Protein 4AFI (pdb70)

Radius of gyration: 24.13 Å; Cα contacts (8 Å, |Δi|>4): 554; chains: 2; bounding box: 68×50×50 Å

GO terms:
  GO:0043005 neuron projection (C, IDA)
  GO:0030133 transport vesicle (C, IDA)
  GO:0050775 positive regulation of dendrite morphogenesis (P, IMP)
  GO:0005515 protein binding (F, IPI)
  GO:0045177 apical part of cell (C, IDA)
  GO:0048471 perinuclear region of cytoplasm (C, IDA)
  GO:0005794 Golgi apparatus (C, IDA)
  GO:0043001 Golgi to plasma membrane protein transport (P, IMP)
  GO:1900483 regulation of protein targeting to vacuolar membrane (P, IMP)
  GO:0035493 SNARE complex assembly (P, IDA)
  GO:0009986 cell surface (C, IDA)
  GO:0045335 phagocytic vesicle (C, IDA)
  GO:0030027 lamellipodium (C, IDA)
  GO:0031143 pseudopodium (C, IDA)

Organism: Mus musculus (NCBI:txid10090)

Structure (mmCIF, N/CA/C/O backbone):
data_4AFI
#
_entry.id   4AFI
#
_cell.length_a   63.555
_cell.length_b   63.555
_cell.length_c   217.915
_cell.angle_alpha   90.00
_cell.angle_beta   90.00
_cell.angle_gamma   90.00
#
_symmetry.space_group_name_H-M   'P 43 21 2'
#
loop_
_entity.id
_entity.type
_entity.pdbx_description
1 polymer 'AP-3 COMPLEX SUBUNIT DELTA-1, VESICLE-ASSOCIATED MEMBRANE PROTEIN 7'
2 non-polymer 'PRASEODYMIUM ION'
3 water water
#
loop_
_atom_site.group_PDB
_atom_site.id
_atom_site.type_symbol
_atom_site.label_atom_id
_atom_site.label_alt_id
_atom_site.label_comp_id
_atom_site.label_asym_id
_atom_site.label_entity_id
_atom_site.label_seq_id
_atom_site.pdbx_PDB_ins_code
_atom_site.Cartn_x
_atom_site.Cartn_y
_atom_site.Cartn_z
_atom_site.occupancy
_atom_site.B_iso_or_equiv
_atom_site.auth_seq_id
_atom_site.auth_comp_id
_atom_site.auth_asym_id
_atom_site.auth_atom_id
_atom_site.pdbx_PDB_model_num
ATOM 1 N N . THR A 1 19 ? -4.451 -35.370 -36.725 1.00 108.53 19 THR A N 1
ATOM 2 C CA . THR A 1 19 ? -3.902 -34.320 -35.784 1.00 115.72 19 THR A CA 1
ATOM 3 C C . THR A 1 19 ? -3.492 -32.997 -36.532 1.00 113.23 19 THR A C 1
ATOM 4 O O . THR A 1 19 ? -2.913 -33.054 -37.622 1.00 110.94 19 THR A O 1
ATOM 8 N N . PRO A 1 20 ? -3.827 -31.804 -35.966 1.00 111.44 20 PRO A N 1
ATOM 9 C CA . PRO A 1 20 ? -3.688 -30.534 -36.718 1.00 103.76 20 PRO A CA 1
ATOM 10 C C . PRO A 1 20 ? -2.279 -30.001 -36.982 1.00 96.21 20 PRO A C 1
ATOM 11 O O . PRO A 1 20 ? -1.289 -30.688 -36.750 1.00 93.92 20 PRO A O 1
ATOM 15 N N . GLY A 1 21 ? -2.232 -28.755 -37.462 1.00 94.59 21 GLY A N 1
ATOM 16 C CA . GLY A 1 21 ? -1.018 -28.122 -37.996 1.00 92.70 21 GLY A CA 1
ATOM 17 C C . GLY A 1 21 ? -0.458 -27.021 -37.119 1.00 85.64 21 GLY A C 1
ATOM 18 O O . GLY A 1 21 ? -1.209 -26.332 -36.410 1.00 73.46 21 GLY A O 1
ATOM 19 N N . VAL A 1 22 ? 0.859 -26.835 -37.189 1.00 82.81 22 VAL A N 1
ATOM 20 C CA . VAL A 1 22 ? 1.549 -26.139 -36.127 1.00 82.75 22 VAL A CA 1
ATOM 21 C C . VAL A 1 22 ? 2.685 -25.205 -36.549 1.00 87.55 22 VAL A C 1
ATOM 22 O O . VAL A 1 22 ? 3.317 -24.625 -35.656 1.00 93.90 22 VAL A O 1
ATOM 26 N N . GLU A 1 23 ? 2.990 -24.998 -37.838 1.00 85.64 23 GLU A N 1
ATOM 27 C CA . GLU A 1 23 ? 4.163 -24.140 -38.071 1.00 84.09 23 GLU A CA 1
ATOM 28 C C . GLU A 1 23 ? 3.862 -22.651 -37.864 1.00 77.25 23 GLU A C 1
ATOM 29 O O . GLU A 1 23 ? 4.794 -21.858 -37.906 1.00 74.73 23 GLU A O 1
ATOM 35 N N . HIS A 1 24 ? 2.606 -22.265 -37.604 1.00 76.44 24 HIS A N 1
ATOM 36 C CA . HIS A 1 24 ? 2.330 -20.888 -37.105 1.00 76.18 24 HIS A CA 1
ATOM 37 C C . HIS A 1 24 ? 2.881 -20.607 -35.710 1.00 74.55 24 HIS A C 1
ATOM 38 O O . HIS A 1 24 ? 3.181 -19.455 -35.390 1.00 70.93 24 HIS A O 1
ATOM 45 N N . ILE A 1 25 ? 2.988 -21.679 -34.913 1.00 73.23 25 ILE A N 1
ATOM 46 C CA . ILE A 1 25 ? 3.687 -21.703 -33.627 1.00 68.76 25 ILE A CA 1
ATOM 47 C C . ILE A 1 25 ? 5.212 -21.723 -33.807 1.00 67.92 25 ILE A C 1
ATOM 48 O O . ILE A 1 25 ? 5.774 -22.715 -34.285 1.00 62.31 25 ILE A O 1
ATOM 53 N N . PRO A 1 26 ? 5.894 -20.650 -33.386 1.00 63.10 26 PRO A N 1
ATOM 54 C CA . PRO A 1 26 ? 7.348 -20.625 -33.555 1.00 63.36 26 PRO A CA 1
ATOM 55 C C . PRO A 1 26 ? 8.135 -21.596 -32.648 1.00 64.24 26 PRO A C 1
ATOM 56 O O . PRO A 1 26 ? 7.568 -22.218 -31.754 1.00 68.34 26 PRO A O 1
ATOM 60 N N . VAL A 1 27 ? 9.431 -21.720 -32.917 1.00 57.44 27 VAL A N 1
ATOM 61 C CA . VAL A 1 27 ? 10.357 -22.367 -32.022 1.00 53.75 27 VAL A CA 1
ATOM 62 C C . VAL A 1 27 ? 11.334 -21.307 -31.598 1.00 54.18 27 VAL A C 1
ATOM 63 O O . VAL A 1 27 ? 11.993 -20.706 -32.447 1.00 50.28 27 VAL A O 1
ATOM 67 N N . VAL A 1 28 ? 11.438 -21.090 -30.290 1.00 56.12 28 VAL A N 1
ATOM 68 C CA . VAL A 1 28 ? 12.308 -20.061 -29.734 1.00 55.33 28 VAL A CA 1
ATOM 69 C C . VAL A 1 28 ? 13.521 -20.673 -29.045 1.00 57.72 28 VAL A C 1
ATOM 70 O O . VAL A 1 28 ? 13.380 -21.592 -28.271 1.00 61.84 28 VAL A O 1
ATOM 74 N N . GLN A 1 29 ? 14.714 -20.150 -29.306 1.00 62.28 29 GLN A N 1
ATOM 75 C CA . GLN A 1 29 ? 15.903 -20.605 -28.590 1.00 65.06 29 GLN A CA 1
ATOM 76 C C . GLN A 1 29 ? 15.965 -19.909 -27.239 1.00 62.70 29 GLN A C 1
ATOM 77 O O . GLN A 1 29 ? 15.739 -18.722 -27.152 1.00 63.43 29 GLN A O 1
ATOM 83 N N . ILE A 1 30 ? 16.247 -20.648 -26.181 1.00 65.26 30 ILE A N 1
ATOM 84 C CA . ILE A 1 30 ? 16.344 -20.063 -24.835 1.00 65.10 30 ILE A CA 1
ATOM 85 C C . ILE A 1 30 ? 17.656 -20.478 -24.195 1.00 69.08 30 ILE A C 1
ATOM 86 O O . ILE A 1 30 ? 18.327 -21.386 -24.696 1.00 61.51 30 ILE A O 1
ATOM 91 N N . ASP A 1 31 ? 18.012 -19.808 -23.094 1.00 73.63 31 ASP A N 1
ATOM 92 C CA . ASP A 1 31 ? 19.151 -20.221 -22.295 1.00 72.02 31 ASP A CA 1
ATOM 93 C C . ASP A 1 31 ? 18.661 -20.816 -20.985 1.00 68.83 31 ASP A C 1
ATOM 94 O O . ASP A 1 31 ? 17.566 -20.473 -20.528 1.00 63.55 31 ASP A O 1
ATOM 99 N N . LEU A 1 32 ? 19.462 -21.723 -20.406 1.00 66.31 32 LEU A N 1
ATOM 100 C CA . LEU A 1 32 ? 19.184 -22.327 -19.079 1.00 61.67 32 LEU A CA 1
ATOM 101 C C . LEU A 1 32 ? 20.439 -22.310 -18.176 1.00 60.52 32 LEU A C 1
ATOM 102 O O . LEU A 1 32 ? 21.549 -22.546 -18.647 1.00 67.44 32 LEU A O 1
ATOM 107 N N . SER A 1 33 ? 20.265 -22.054 -16.883 1.00 57.77 33 SER A N 1
ATOM 108 C CA . SER A 1 33 ? 21.374 -22.136 -15.930 1.00 51.89 33 SER A CA 1
ATOM 109 C C . SER A 1 33 ? 21.720 -23.598 -15.742 1.00 52.17 33 SER A C 1
ATOM 110 O O . SER A 1 33 ? 22.879 -23.949 -15.738 1.00 51.50 33 SER A O 1
ATOM 113 N N . VAL A 1 34 ? 20.706 -24.439 -15.561 1.00 50.56 34 VAL A N 1
ATOM 114 C CA . VAL A 1 34 ? 20.918 -25.861 -15.372 1.00 50.54 34 VAL A CA 1
ATOM 115 C C . VAL A 1 34 ? 20.171 -26.528 -16.494 1.00 51.84 34 VAL A C 1
ATOM 116 O O . VAL A 1 34 ? 18.962 -26.646 -16.444 1.00 60.34 34 VAL A O 1
ATOM 120 N N . PRO A 1 35 ? 20.888 -26.971 -17.517 1.00 55.33 35 PRO A N 1
ATOM 121 C CA . PRO A 1 35 ? 20.256 -27.580 -18.667 1.00 54.36 35 PRO A CA 1
ATOM 122 C C . PRO A 1 35 ? 19.805 -29.019 -18.403 1.00 50.78 35 PRO A C 1
ATOM 123 O O . PRO A 1 35 ? 20.152 -29.594 -17.392 1.00 53.11 35 PRO A O 1
ATOM 127 N N . LEU A 1 36 ? 19.051 -29.597 -19.330 1.00 56.56 36 LEU A N 1
ATOM 128 C CA . LEU A 1 36 ? 18.406 -30.918 -19.120 1.00 57.73 36 LEU A CA 1
ATOM 129 C C . LEU A 1 36 ? 19.374 -32.031 -19.337 1.00 55.53 36 LEU A C 1
ATOM 130 O O . LEU A 1 36 ? 20.006 -32.080 -20.387 1.00 64.27 36 LEU A O 1
ATOM 135 N N . LYS A 1 37 ? 19.487 -32.919 -18.358 1.00 52.37 37 LYS A N 1
ATOM 136 C CA . LYS A 1 37 ? 20.359 -34.066 -18.489 1.00 56.36 37 LYS A CA 1
ATOM 137 C C . LYS A 1 37 ? 19.542 -35.340 -18.364 1.00 54.22 37 LYS A C 1
ATOM 138 O O . LYS A 1 37 ? 18.984 -35.628 -17.308 1.00 59.10 37 LYS A O 1
ATOM 144 N N . VAL A 1 38 ? 19.470 -36.086 -19.460 1.00 53.12 38 VAL A N 1
ATOM 145 C CA . VAL A 1 38 ? 18.811 -37.370 -19.492 1.00 52.09 38 VAL A CA 1
ATOM 146 C C . VAL A 1 38 ? 19.889 -38.427 -19.450 1.00 51.11 38 VAL A C 1
ATOM 147 O O . VAL A 1 38 ? 20.806 -38.389 -20.269 1.00 44.82 38 VAL A O 1
ATOM 151 N N . PRO A 1 39 ? 19.799 -39.370 -18.490 1.00 55.36 39 PRO A N 1
ATOM 152 C CA . PRO A 1 39 ? 20.823 -40.411 -18.370 1.00 55.19 39 PRO A CA 1
ATOM 153 C C . PRO A 1 39 ? 20.762 -41.358 -19.526 1.00 55.42 39 PRO A C 1
ATOM 154 O O . PRO A 1 39 ? 19.684 -41.664 -20.004 1.00 61.40 39 PRO A O 1
ATOM 158 N N . GLY A 1 40 ? 21.917 -41.812 -19.973 1.00 57.59 40 GLY A N 1
ATOM 159 C CA . GLY A 1 40 ? 21.996 -42.579 -21.174 1.00 58.76 40 GLY A CA 1
ATOM 160 C C . GLY A 1 40 ? 23.310 -43.296 -21.227 1.00 62.66 40 GLY A C 1
ATOM 161 O O . GLY A 1 40 ? 23.706 -43.975 -20.283 1.00 65.00 40 GLY A O 1
ATOM 162 N N . LEU A 1 41 ? 23.956 -43.183 -22.370 1.00 73.31 41 LEU A N 1
ATOM 163 C CA . LEU A 1 41 ? 25.163 -43.914 -22.615 1.00 82.92 41 LEU A CA 1
ATOM 164 C C . LEU A 1 41 ? 26.206 -42.966 -23.142 1.00 93.71 41 LEU A C 1
ATOM 165 O O . LEU A 1 41 ? 25.853 -41.960 -23.766 1.00 104.06 41 LEU A O 1
ATOM 170 N N . PRO A 1 42 ? 27.489 -43.287 -22.888 1.00 101.24 42 PRO A N 1
ATOM 171 C CA . PRO A 1 42 ? 28.610 -42.426 -23.114 1.00 110.77 42 PRO A CA 1
ATOM 172 C C . PRO A 1 42 ? 29.316 -42.788 -24.399 1.00 121.95 42 PRO A C 1
ATOM 173 O O . PRO A 1 42 ? 30.412 -43.353 -24.402 1.00 132.75 42 PRO A O 1
ATOM 177 N N . MET A 1 43 ? 28.669 -42.455 -25.493 1.00 130.07 43 MET A N 1
ATOM 178 C CA . MET A 1 43 ? 29.160 -42.793 -26.810 1.00 135.94 43 MET A CA 1
ATOM 179 C C . MET A 1 43 ? 28.115 -42.300 -27.783 1.00 137.31 43 MET A C 1
ATOM 180 O O . MET A 1 43 ? 28.370 -41.401 -28.590 1.00 130.29 43 MET A O 1
ATOM 185 N N . SER A 1 44 ? 26.913 -42.839 -27.619 1.00 131.66 44 SER A N 1
ATOM 186 C CA . SER A 1 44 ? 25.819 -42.617 -28.522 1.00 121.22 44 SER A CA 1
ATOM 187 C C . SER A 1 44 ? 24.784 -41.774 -27.812 1.00 110.27 44 SER A C 1
ATOM 188 O O . SER A 1 44 ? 24.813 -41.629 -26.590 1.00 106.35 44 SER A O 1
ATOM 191 N N . ASP A 1 45 ? 23.881 -41.202 -28.586 1.00 98.61 45 ASP A N 1
ATOM 192 C CA . ASP A 1 45 ? 22.953 -40.250 -28.040 1.00 100.83 45 ASP A CA 1
ATOM 193 C C . ASP A 1 45 ? 21.544 -40.502 -28.545 1.00 101.06 45 ASP A C 1
ATOM 194 O O . ASP A 1 45 ? 20.708 -39.592 -28.501 1.00 98.97 45 ASP A O 1
ATOM 199 N N . GLN A 1 46 ? 21.272 -41.725 -29.009 1.00 93.84 46 GLN A N 1
ATOM 200 C CA . GLN A 1 46 ? 19.900 -42.117 -29.322 1.00 96.12 46 GLN A CA 1
ATOM 201 C C . GLN A 1 46 ? 19.380 -42.973 -28.165 1.00 89.06 46 GLN A C 1
ATOM 202 O O . GLN A 1 46 ? 18.291 -43.548 -28.238 1.00 91.59 46 GLN A O 1
ATOM 208 N N . TYR A 1 47 ? 20.145 -43.014 -27.073 1.00 84.26 47 TYR A N 1
ATOM 209 C CA . TYR A 1 47 ? 19.828 -43.860 -25.905 1.00 77.97 47 TYR A CA 1
ATOM 210 C C . TYR A 1 47 ? 19.372 -43.136 -24.629 1.00 62.93 47 TYR A C 1
ATOM 211 O O . TYR A 1 47 ? 19.963 -42.134 -24.234 1.00 58.03 47 TYR A O 1
ATOM 220 N N . VAL A 1 48 ? 18.340 -43.662 -23.972 1.00 54.76 48 VAL A N 1
ATOM 221 C CA . VAL A 1 48 ? 17.914 -43.133 -22.668 1.00 60.15 48 VAL A CA 1
ATOM 222 C C . VAL A 1 48 ? 17.668 -44.216 -21.629 1.00 63.51 48 VAL A C 1
ATOM 223 O O . VAL A 1 48 ? 17.178 -45.276 -21.988 1.00 66.10 48 VAL A O 1
ATOM 227 N N . LYS A 1 49 ? 17.994 -43.935 -20.353 1.00 59.73 49 LYS A N 1
ATOM 228 C CA . LYS A 1 49 ? 17.696 -44.843 -19.233 1.00 55.86 49 LYS A CA 1
ATOM 229 C C . LYS A 1 49 ? 16.327 -44.425 -18.722 1.00 56.09 49 LYS A C 1
ATOM 230 O O . LYS A 1 49 ? 16.091 -43.234 -18.559 1.00 60.21 49 LYS A O 1
ATOM 236 N N . LEU A 1 50 ? 15.416 -45.381 -18.507 1.00 54.88 50 LEU A N 1
ATOM 237 C CA . LEU A 1 50 ? 14.011 -45.067 -18.143 1.00 53.38 50 LEU A CA 1
ATOM 238 C C . LEU A 1 50 ? 13.825 -44.726 -16.676 1.00 55.83 50 LEU A C 1
ATOM 239 O O . LEU A 1 50 ? 12.746 -44.271 -16.288 1.00 59.34 50 LEU A O 1
ATOM 244 N N . GLU A 1 51 ? 14.883 -44.937 -15.892 1.00 60.11 51 GLU A N 1
ATOM 245 C CA . GLU A 1 51 ? 14.975 -44.522 -14.503 1.00 61.77 51 GLU A CA 1
ATOM 246 C C . GLU A 1 51 ? 16.413 -44.001 -14.215 1.00 66.78 51 GLU A C 1
ATOM 247 O O . GLU A 1 51 ? 17.281 -44.063 -15.101 1.00 65.32 51 GLU A O 1
ATOM 253 N N . GLU A 1 52 ? 16.650 -43.479 -13.002 1.00 68.77 52 GLU A N 1
ATOM 254 C CA . GLU A 1 52 ? 17.913 -42.771 -12.694 1.00 66.02 52 GLU A CA 1
ATOM 255 C C . GLU A 1 52 ? 19.134 -43.664 -12.683 1.00 62.16 52 GLU A C 1
ATOM 256 O O . GLU A 1 52 ? 19.048 -44.841 -12.350 1.00 61.77 52 GLU A O 1
ATOM 262 N N . ALA A 1 53 ? 20.256 -43.090 -13.116 1.00 64.30 53 ALA A N 1
ATOM 263 C CA . ALA A 1 53 ? 21.576 -43.682 -12.949 1.00 64.43 53 ALA A CA 1
ATOM 264 C C . ALA A 1 53 ? 22.166 -42.980 -11.767 1.00 67.79 53 ALA 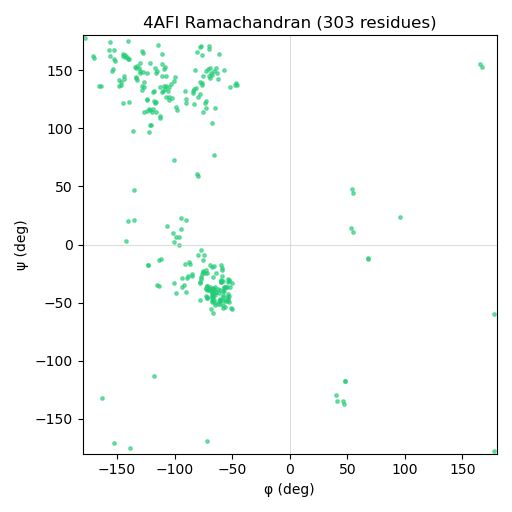A C 1
ATOM 265 O O . ALA A 1 53 ? 21.929 -41.787 -11.564 1.00 71.89 53 ALA A O 1
ATOM 267 N N . MET A 1 54 ? 22.926 -43.724 -10.981 1.00 69.93 54 MET A N 1
ATOM 268 C CA . MET A 1 54 ? 23.602 -43.177 -9.824 1.00 69.96 54 MET A CA 1
ATOM 269 C C . MET A 1 54 ? 25.037 -43.307 -10.198 1.00 64.43 54 MET A C 1
ATOM 270 O O . MET A 1 54 ? 25.326 -43.956 -11.199 1.00 66.94 54 MET A O 1
ATOM 275 N N . ALA A 1 55 ? 25.939 -42.737 -9.414 1.00 63.47 55 ALA A N 1
ATOM 276 C CA . ALA A 1 55 ? 27.339 -42.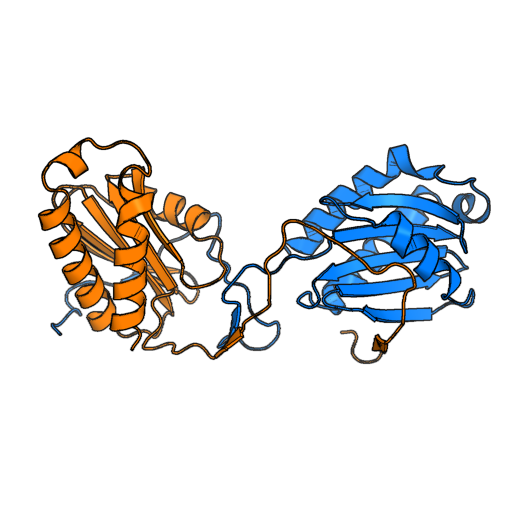689 -9.834 1.00 64.69 55 ALA A CA 1
ATOM 277 C C . ALA A 1 55 ? 28.268 -43.438 -8.902 1.00 63.30 55 ALA A C 1
ATOM 278 O O . ALA A 1 55 ? 28.222 -44.690 -8.798 1.00 61.13 55 ALA A O 1
ATOM 280 N N . ILE A 1 56 ? 29.123 -42.667 -8.228 1.00 62.53 56 ILE A N 1
ATOM 281 C CA . ILE A 1 56 ? 30.035 -43.267 -7.287 1.00 62.95 56 ILE A CA 1
ATOM 282 C C . ILE A 1 56 ? 29.348 -43.281 -5.939 1.00 62.55 56 ILE A C 1
ATOM 283 O O . ILE A 1 56 ? 28.879 -42.259 -5.448 1.00 62.00 56 ILE A O 1
ATOM 288 N N . LEU A 1 57 ? 29.285 -44.476 -5.367 1.00 62.98 57 LEU A N 1
ATOM 289 C CA . LEU A 1 57 ? 28.576 -44.723 -4.138 1.00 61.60 57 LEU A CA 1
ATOM 290 C C . LEU A 1 57 ? 29.509 -44.622 -2.927 1.00 61.53 57 LEU A C 1
ATOM 291 O O . LEU A 1 57 ? 29.140 -44.125 -1.890 1.00 62.44 57 LEU A O 1
ATOM 296 N N . PHE A 1 58 ? 30.739 -45.065 -3.073 1.00 63.21 58 PHE A N 1
ATOM 297 C CA . PHE A 1 58 ? 31.626 -45.203 -1.928 1.00 62.62 58 PHE A CA 1
ATOM 298 C C . PHE A 1 58 ? 33.071 -45.107 -2.365 1.00 61.59 58 PHE A C 1
ATOM 299 O O . PHE A 1 58 ? 33.396 -45.466 -3.474 1.00 62.62 58 PHE A O 1
ATOM 307 N N . ALA A 1 59 ? 33.939 -44.607 -1.497 1.00 63.39 59 ALA A N 1
ATOM 308 C CA . ALA A 1 59 ? 35.369 -44.498 -1.818 1.00 62.81 59 ALA A CA 1
ATOM 309 C C . ALA A 1 59 ? 36.158 -44.770 -0.570 1.00 62.60 59 ALA A C 1
ATOM 310 O O . ALA A 1 59 ? 35.749 -44.355 0.502 1.00 61.59 59 ALA A O 1
ATOM 312 N N . VAL A 1 60 ? 37.292 -45.454 -0.710 1.00 64.35 60 VAL A N 1
ATOM 313 C CA . VAL A 1 60 ? 38.139 -45.791 0.441 1.00 62.73 60 VAL A CA 1
ATOM 314 C C . VAL A 1 60 ? 39.617 -45.796 0.064 1.00 64.02 60 VAL A C 1
ATOM 315 O O . VAL A 1 60 ? 39.993 -46.252 -1.007 1.00 64.07 60 VAL A O 1
ATOM 319 N N . VAL A 1 61 ? 40.462 -45.283 0.945 1.00 64.50 61 VAL A N 1
ATOM 320 C CA . VAL A 1 61 ? 41.896 -45.484 0.782 1.00 62.73 61 VAL A CA 1
ATOM 321 C C . VAL A 1 61 ? 42.335 -46.519 1.803 1.00 63.20 61 VAL A C 1
ATOM 322 O O . VAL A 1 61 ? 41.950 -46.458 2.957 1.00 64.24 61 VAL A O 1
ATOM 326 N N . ALA A 1 62 ? 43.154 -47.468 1.406 1.00 64.38 62 ALA A N 1
ATOM 327 C CA . ALA A 1 62 ? 43.622 -48.471 2.356 1.00 63.96 62 ALA A CA 1
ATOM 328 C C . ALA A 1 62 ? 45.066 -48.874 2.111 1.00 65.58 62 ALA A C 1
ATOM 329 O O . ALA A 1 62 ? 45.631 -48.650 1.054 1.00 68.17 62 ALA A O 1
ATOM 331 N N . ARG A 1 63 ? 45.661 -49.488 3.110 1.00 65.34 63 ARG A N 1
ATOM 332 C CA . ARG A 1 63 ? 46.903 -50.192 2.918 1.00 66.09 63 ARG A CA 1
ATOM 333 C C . ARG A 1 63 ? 46.640 -51.660 3.252 1.00 64.58 63 ARG A C 1
ATOM 334 O O . ARG A 1 63 ? 46.161 -51.992 4.327 1.00 64.46 63 ARG A O 1
ATOM 342 N N . GLY A 1 64 ? 46.916 -52.538 2.303 1.00 66.19 64 GLY A N 1
ATOM 343 C CA . GLY A 1 64 ? 46.541 -53.935 2.450 1.00 65.96 64 GLY A CA 1
ATOM 344 C C . GLY A 1 64 ? 45.100 -54.013 2.904 1.00 65.29 64 GLY A C 1
ATOM 345 O O . GLY A 1 64 ? 44.212 -53.499 2.226 1.00 65.12 64 GLY A O 1
ATOM 346 N N . THR A 1 65 ? 44.897 -54.578 4.090 1.00 65.75 65 THR A N 1
ATOM 347 C CA . THR A 1 65 ? 43.590 -54.809 4.642 1.00 64.49 65 THR A CA 1
ATOM 348 C C . THR A 1 65 ? 43.182 -53.700 5.598 1.00 63.35 65 THR A C 1
ATOM 349 O O . THR A 1 65 ? 42.064 -53.669 6.129 1.00 63.87 65 THR A O 1
ATOM 353 N N . THR A 1 66 ? 44.070 -52.739 5.762 1.00 61.91 66 THR A N 1
ATOM 354 C CA . THR A 1 66 ? 43.817 -51.661 6.700 1.00 63.57 66 THR A CA 1
ATOM 355 C C . THR A 1 66 ? 43.287 -50.382 6.051 1.00 63.45 66 THR A C 1
ATOM 356 O O . THR A 1 66 ? 43.966 -49.762 5.271 1.00 63.50 66 THR A O 1
ATOM 360 N N . ILE A 1 67 ? 42.083 -49.977 6.432 1.00 62.65 67 ILE A N 1
ATOM 361 C CA . ILE A 1 67 ? 41.434 -48.773 5.920 1.00 62.84 67 ILE A CA 1
ATOM 362 C C . ILE A 1 67 ? 42.034 -47.513 6.565 1.00 62.46 67 ILE A C 1
ATOM 363 O O . ILE A 1 67 ? 42.268 -47.515 7.739 1.00 61.78 67 ILE A O 1
ATOM 368 N N . LEU A 1 68 ? 42.259 -46.436 5.814 1.00 63.08 68 LEU A N 1
ATOM 369 C CA . LEU A 1 68 ? 42.795 -45.180 6.369 1.00 62.13 68 LEU A CA 1
ATOM 370 C C . LEU A 1 68 ? 41.803 -44.029 6.279 1.00 61.70 68 LEU A C 1
ATOM 371 O O . LEU A 1 68 ? 41.768 -43.160 7.146 1.00 64.20 68 LEU A O 1
ATOM 376 N N . ALA A 1 69 ? 41.019 -43.996 5.217 1.00 60.61 69 ALA A N 1
ATOM 377 C CA . ALA A 1 69 ? 39.905 -43.047 5.110 1.00 61.68 69 ALA A CA 1
ATOM 378 C C . ALA A 1 69 ? 38.826 -43.623 4.220 1.00 62.84 69 ALA A C 1
ATOM 379 O O . ALA A 1 69 ? 39.111 -44.504 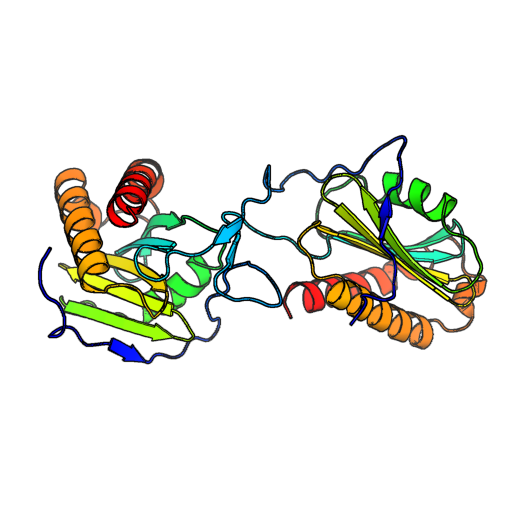3.419 1.00 63.99 69 ALA A O 1
ATOM 381 N N . LYS A 1 70 ? 37.600 -43.112 4.337 1.00 62.38 70 LYS A N 1
ATOM 382 C CA . LYS A 1 70 ? 36.461 -43.647 3.595 1.00 61.95 70 LYS A CA 1
ATOM 383 C C . LYS A 1 70 ? 35.408 -42.583 3.486 1.00 62.17 70 LYS A C 1
ATOM 384 O O . LYS A 1 70 ? 35.445 -41.583 4.201 1.00 61.44 70 LYS A O 1
ATOM 390 N N . HIS A 1 71 ? 34.436 -42.830 2.626 1.00 62.22 71 HIS A N 1
ATOM 391 C CA . HIS A 1 71 ? 33.241 -42.036 2.616 1.00 62.59 71 HIS A CA 1
ATOM 392 C C . HIS A 1 71 ? 32.152 -42.723 1.806 1.00 61.60 71 HIS A C 1
ATOM 393 O O . HIS A 1 71 ? 32.416 -43.183 0.729 1.00 62.09 71 HIS A O 1
ATOM 400 N N . ALA A 1 72 ? 30.930 -42.736 2.314 1.00 61.37 72 ALA A N 1
ATOM 401 C CA . ALA A 1 72 ? 29.768 -43.211 1.581 1.00 62.04 72 ALA A CA 1
ATOM 402 C C . ALA A 1 72 ? 28.754 -42.069 1.370 1.00 63.76 72 ALA A C 1
ATOM 403 O O . ALA A 1 72 ? 28.659 -41.137 2.162 1.00 64.57 72 ALA A O 1
ATOM 405 N N . TRP A 1 73 ? 27.992 -42.181 0.282 1.00 66.14 73 TRP A N 1
ATOM 406 C CA . TRP A 1 73 ? 27.095 -41.144 -0.228 1.00 69.46 73 TRP A CA 1
ATOM 407 C C . TRP A 1 73 ? 25.693 -41.372 0.337 1.00 68.26 73 TRP A C 1
ATOM 408 O O . TRP A 1 73 ? 24.883 -40.440 0.527 1.00 68.65 73 TRP A O 1
ATOM 419 N N . CYS A 1 74 ? 25.426 -42.638 0.606 1.00 65.86 74 CYS A N 1
ATOM 420 C CA . CYS A 1 74 ? 24.132 -43.063 1.108 1.00 70.04 74 CYS A CA 1
ATOM 421 C C . CYS A 1 74 ? 24.300 -44.342 1.944 1.00 66.33 74 CYS A C 1
ATOM 422 O O . CYS A 1 74 ? 25.419 -44.782 2.221 1.00 66.64 74 CYS A O 1
ATOM 425 N N . GLY A 1 75 ? 23.208 -44.974 2.328 1.00 64.91 75 GLY A N 1
ATOM 426 C CA . GLY A 1 75 ? 23.335 -46.202 3.101 1.00 65.64 75 GLY A CA 1
ATOM 427 C C . GLY A 1 75 ? 23.892 -47.370 2.311 1.00 62.20 75 GLY A C 1
ATOM 428 O O . GLY A 1 75 ? 23.701 -47.451 1.111 1.00 63.71 75 GLY A O 1
ATOM 429 N N . GLY A 1 76 ? 24.558 -48.288 2.998 1.00 62.11 76 GLY A N 1
ATOM 430 C CA . GLY A 1 76 ? 25.022 -49.521 2.376 1.00 62.19 76 GLY A CA 1
ATOM 431 C C . GLY A 1 76 ? 26.017 -50.282 3.222 1.00 60.32 76 GLY A C 1
ATOM 432 O O . GLY A 1 76 ? 26.706 -49.701 4.052 1.00 62.02 76 GLY A O 1
ATOM 433 N N . ASN A 1 77 ? 26.064 -51.594 3.050 1.00 58.30 77 ASN A N 1
ATOM 434 C CA . ASN A 1 77 ? 27.003 -52.387 3.823 1.00 60.07 77 ASN A CA 1
ATOM 435 C C . ASN A 1 77 ? 28.405 -52.307 3.222 1.00 60.03 77 ASN A C 1
ATOM 436 O O . ASN A 1 77 ? 29.005 -53.318 2.827 1.00 59.20 77 ASN A O 1
ATOM 441 N N . PHE A 1 78 ? 28.915 -51.081 3.154 1.00 60.00 78 PHE A N 1
ATOM 442 C CA . PHE A 1 78 ? 30.137 -50.797 2.407 1.00 59.74 78 PHE A CA 1
ATOM 443 C C . PHE A 1 78 ? 31.400 -51.330 3.078 1.00 58.96 78 PHE A C 1
ATOM 444 O O . PHE A 1 78 ? 32.322 -51.791 2.418 1.00 58.78 78 PHE A O 1
ATOM 452 N N . LEU A 1 79 ? 31.437 -51.294 4.391 1.00 58.17 79 LEU A N 1
ATOM 453 C CA . LEU A 1 79 ? 32.617 -51.779 5.060 1.00 59.79 79 LEU A CA 1
ATOM 454 C C . LEU A 1 79 ? 32.611 -53.309 5.074 1.00 61.11 79 LEU A C 1
ATOM 455 O O . LEU A 1 79 ? 33.647 -53.950 5.067 1.00 61.52 79 LEU A O 1
ATOM 460 N N . GLU A 1 80 ? 31.427 -53.899 5.086 1.00 61.73 80 GLU A N 1
ATOM 461 C CA . GLU A 1 80 ? 31.334 -55.347 5.089 1.00 59.96 80 GLU A CA 1
ATOM 462 C C . GLU A 1 80 ? 31.965 -55.822 3.787 1.00 61.47 80 GLU A C 1
ATOM 463 O O . GLU A 1 80 ? 32.853 -56.662 3.777 1.00 61.65 80 GLU A O 1
ATOM 469 N N . VAL A 1 81 ? 31.508 -55.233 2.688 1.00 61.52 81 VAL A N 1
ATOM 470 C CA . VAL A 1 81 ? 31.972 -55.578 1.352 1.00 60.78 81 VAL A CA 1
ATOM 471 C C . VAL A 1 81 ? 33.431 -55.168 1.169 1.00 62.09 81 VAL A C 1
ATOM 472 O O . VAL A 1 81 ? 34.242 -55.935 0.631 1.00 63.15 81 VAL A O 1
ATOM 476 N N . THR A 1 82 ? 33.787 -53.976 1.627 1.00 61.01 82 THR A N 1
ATOM 477 C CA . THR A 1 82 ? 35.173 -53.549 1.472 1.00 60.82 82 THR A CA 1
ATOM 478 C C . THR A 1 82 ? 36.157 -54.523 2.122 1.00 62.11 82 THR A C 1
ATOM 479 O O . THR A 1 82 ? 37.251 -54.728 1.608 1.00 62.18 82 THR A O 1
ATOM 483 N N . GLU A 1 83 ? 35.795 -55.102 3.271 1.00 62.22 83 GLU A N 1
ATOM 484 C CA . GLU A 1 83 ? 36.736 -56.000 3.954 1.00 63.20 83 GLU A CA 1
ATOM 485 C C . GLU A 1 83 ? 36.931 -57.217 3.076 1.00 63.33 83 GLU A C 1
ATOM 486 O O . GLU A 1 83 ? 38.046 -57.718 2.958 1.00 64.44 83 GLU A O 1
ATOM 492 N N . GLN A 1 84 ? 35.853 -57.679 2.436 1.00 63.38 84 GLN A N 1
ATOM 493 C CA . GLN A 1 84 ? 35.931 -58.842 1.533 1.00 63.03 84 GLN A CA 1
ATOM 494 C C . GLN A 1 84 ? 36.755 -58.523 0.295 1.00 63.25 84 GLN A C 1
ATOM 495 O O . GLN A 1 84 ? 37.496 -59.375 -0.189 1.00 62.73 84 GLN A O 1
ATOM 501 N N . ILE A 1 85 ? 36.622 -57.301 -0.220 1.00 63.32 85 ILE A N 1
ATOM 502 C CA . ILE A 1 85 ? 37.366 -56.940 -1.411 1.00 62.38 85 ILE A CA 1
ATOM 503 C C . ILE A 1 85 ? 38.811 -56.906 -1.073 1.00 62.64 85 ILE A C 1
ATOM 504 O O . ILE A 1 85 ? 39.554 -57.641 -1.682 1.00 65.14 85 ILE A O 1
ATOM 509 N N . LEU A 1 86 ? 39.214 -56.076 -0.107 1.00 63.32 86 LEU A N 1
ATOM 510 C CA . LEU A 1 86 ? 40.648 -55.836 0.153 1.00 64.29 86 LEU A CA 1
ATOM 511 C C . LEU A 1 86 ? 41.412 -57.145 0.352 1.00 65.21 86 LEU A C 1
ATOM 512 O O . LEU A 1 86 ? 42.572 -57.271 -0.042 1.00 64.93 86 LEU A O 1
ATOM 517 N N . ALA A 1 87 ? 40.724 -58.151 0.875 1.00 64.00 87 ALA A N 1
ATOM 518 C CA . ALA A 1 87 ? 41.337 -59.449 1.101 1.00 63.16 87 ALA A CA 1
ATOM 519 C C . ALA A 1 87 ? 41.779 -60.132 -0.189 1.00 65.49 87 ALA A C 1
ATOM 520 O O . ALA A 1 87 ? 42.683 -60.967 -0.159 1.00 69.92 87 ALA A O 1
ATOM 522 N N . LYS A 1 88 ? 41.148 -59.768 -1.313 1.00 67.20 88 LYS A N 1
ATOM 523 C CA . LYS A 1 88 ? 41.400 -60.373 -2.652 1.00 67.91 88 LYS A CA 1
ATOM 524 C C . LYS A 1 88 ? 42.510 -59.670 -3.430 1.00 67.99 88 LYS A C 1
ATOM 525 O O . LYS A 1 88 ? 43.216 -60.288 -4.221 1.00 69.92 88 LYS A O 1
ATOM 531 N N . ILE A 1 89 ? 42.688 -58.389 -3.174 1.00 66.21 89 ILE A N 1
ATOM 532 C CA . ILE A 1 89 ? 43.603 -57.600 -3.948 1.00 65.79 89 ILE A CA 1
ATOM 533 C C . ILE A 1 89 ? 45.087 -57.910 -3.640 1.00 70.35 89 ILE A C 1
ATOM 534 O O . ILE A 1 89 ? 45.541 -57.786 -2.501 1.00 72.33 89 ILE A O 1
ATOM 539 N N . PRO A 1 90 ? 45.860 -58.285 -4.666 1.00 76.56 90 PRO A N 1
ATOM 540 C CA . PRO A 1 90 ? 47.310 -58.487 -4.518 1.00 75.14 90 PRO A CA 1
ATOM 541 C C . PRO A 1 90 ? 48.074 -57.175 -4.267 1.00 75.40 90 PRO A C 1
ATOM 542 O O . PRO A 1 90 ? 47.690 -56.103 -4.768 1.00 75.64 90 PRO A O 1
ATOM 546 N N . SER A 1 91 ? 49.149 -57.277 -3.501 1.00 74.62 91 SER A N 1
ATOM 547 C CA . SER A 1 91 ? 49.907 -56.105 -3.039 1.00 78.04 91 SER A CA 1
ATOM 548 C C . SER A 1 91 ? 50.756 -55.404 -4.127 1.00 77.78 91 SER A C 1
ATOM 549 O O . SER A 1 91 ? 51.108 -54.217 -4.008 1.00 76.60 91 SER A O 1
ATOM 552 N N . GLU A 1 92 ? 51.086 -56.134 -5.182 1.00 79.02 92 GLU A N 1
ATOM 553 C CA . GLU A 1 92 ? 51.823 -55.574 -6.338 1.00 79.80 92 GLU A CA 1
ATOM 554 C C . GLU A 1 92 ? 51.018 -54.489 -7.008 1.00 77.31 92 GLU A C 1
ATOM 555 O O . GLU A 1 92 ? 49.811 -54.641 -7.133 1.00 79.15 92 GLU A O 1
ATOM 561 N N . ASN A 1 93 ? 51.667 -53.422 -7.473 1.00 76.64 93 ASN A N 1
ATOM 562 C CA . ASN A 1 93 ? 50.967 -52.372 -8.224 1.00 76.60 93 ASN A CA 1
ATOM 563 C C . ASN A 1 93 ? 50.058 -52.982 -9.306 1.00 76.34 93 ASN A C 1
ATOM 564 O O . ASN A 1 93 ? 50.437 -53.966 -9.931 1.00 78.53 93 ASN A O 1
ATOM 569 N N . ASN A 1 94 ? 48.850 -52.443 -9.484 1.00 75.02 94 ASN A N 1
ATOM 570 C CA . ASN A 1 94 ? 48.049 -52.624 -10.734 1.00 75.66 94 ASN A CA 1
ATOM 571 C C . ASN A 1 94 ? 46.692 -51.936 -10.598 1.00 72.72 94 ASN A C 1
ATOM 572 O O . ASN A 1 94 ? 46.428 -51.304 -9.584 1.00 74.27 94 ASN A O 1
ATOM 577 N N . LYS A 1 95 ? 45.850 -52.047 -11.618 1.00 70.47 95 LYS A N 1
ATOM 578 C CA . LYS A 1 95 ? 44.528 -51.418 -11.627 1.00 69.87 95 LYS A CA 1
ATOM 579 C C . LYS A 1 95 ? 43.561 -52.498 -12.091 1.00 69.41 95 LYS A C 1
ATOM 580 O O . LYS A 1 95 ? 43.97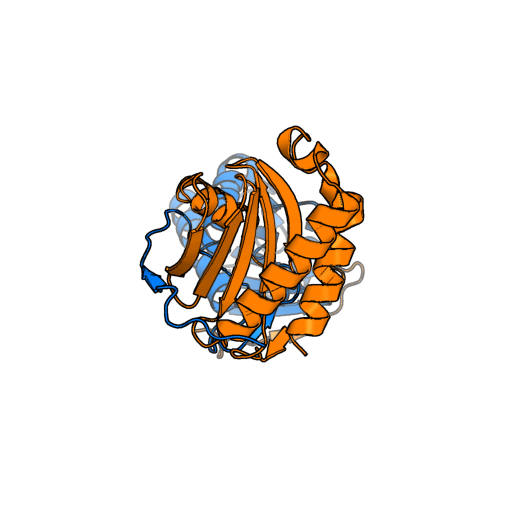5 -53.425 -12.767 1.00 68.89 95 LYS A O 1
ATOM 586 N N . LEU A 1 96 ? 42.292 -52.424 -11.707 1.00 68.25 96 LEU A N 1
ATOM 587 C CA . LEU A 1 96 ? 41.365 -53.511 -12.032 1.00 66.49 96 LEU A CA 1
ATOM 588 C C . LEU A 1 96 ? 39.947 -53.116 -11.730 1.00 66.71 96 LEU A C 1
ATOM 589 O O . LEU A 1 96 ? 39.717 -52.192 -10.971 1.00 68.31 96 LEU A O 1
ATOM 594 N N . THR A 1 97 ? 38.987 -53.810 -12.326 1.00 67.28 97 THR A N 1
ATOM 595 C CA . THR A 1 97 ? 37.583 -53.615 -11.973 1.00 64.73 97 THR A CA 1
ATOM 596 C C . THR A 1 97 ? 36.959 -54.965 -11.656 1.00 65.78 97 THR A C 1
ATOM 597 O O . THR A 1 97 ? 37.236 -55.944 -12.344 1.00 67.01 97 THR A O 1
ATOM 601 N N . TYR A 1 98 ? 36.174 -55.032 -10.585 1.00 65.22 98 TYR A N 1
ATOM 602 C CA . TYR A 1 98 ? 35.524 -56.261 -10.206 1.00 65.93 98 TYR A CA 1
ATOM 603 C C . TYR A 1 98 ? 34.046 -56.045 -10.455 1.00 64.40 98 TYR A C 1
ATOM 604 O O . TYR A 1 98 ? 33.527 -54.966 -10.254 1.00 64.64 98 TYR A O 1
ATOM 613 N N . SER A 1 99 ? 33.348 -57.077 -10.871 1.00 65.25 99 SER A N 1
ATOM 614 C CA . SER A 1 99 ? 31.920 -56.912 -11.109 1.00 67.25 99 SER A CA 1
ATOM 6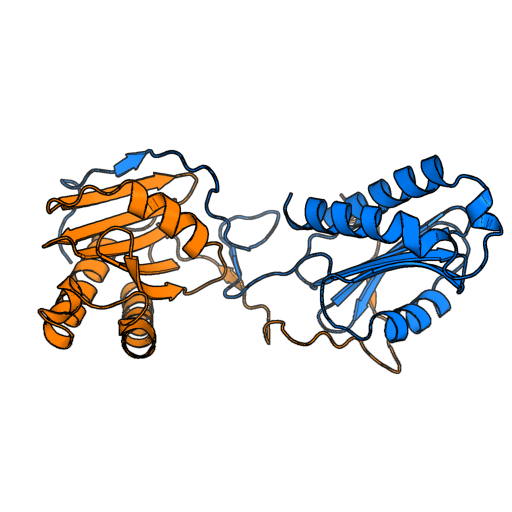15 C C . SER A 1 99 ? 31.162 -57.816 -10.180 1.00 66.01 99 SER A C 1
ATOM 616 O O . SER A 1 99 ? 31.529 -58.974 -10.064 1.00 66.75 99 SER A O 1
ATOM 619 N N . HIS A 1 100 ? 30.141 -57.283 -9.495 1.00 65.41 100 HIS A N 1
ATOM 620 C CA . HIS A 1 100 ? 29.209 -58.091 -8.691 1.00 65.66 100 HIS A CA 1
ATOM 621 C C . HIS A 1 100 ? 27.820 -57.482 -8.660 1.00 67.60 100 HIS A C 1
ATOM 622 O O . HIS A 1 100 ? 27.666 -56.260 -8.503 1.00 67.44 100 HIS A O 1
ATOM 629 N N . GLY A 1 101 ? 26.805 -58.331 -8.811 1.00 67.84 101 GLY A N 1
ATOM 630 C CA . GLY A 1 101 ? 25.440 -57.842 -8.984 1.00 67.02 101 GLY A CA 1
ATOM 631 C C . GLY A 1 101 ? 25.379 -56.613 -9.901 1.00 68.16 101 GLY A C 1
ATOM 632 O O . GLY A 1 101 ? 25.933 -56.623 -11.003 1.00 66.40 101 GLY A O 1
ATOM 633 N N . ASN A 1 102 ? 24.709 -55.556 -9.435 1.00 67.07 102 ASN A N 1
ATOM 634 C CA . ASN A 1 102 ? 24.495 -54.349 -10.217 1.00 65.05 102 ASN A CA 1
ATOM 635 C C . ASN A 1 102 ? 25.552 -53.296 -9.925 1.00 65.17 102 ASN A C 1
ATOM 636 O O . ASN A 1 102 ? 25.322 -52.103 -10.135 1.00 66.03 102 ASN A O 1
ATOM 641 N N . TYR A 1 103 ? 26.711 -53.733 -9.437 1.00 64.87 103 TYR A N 1
ATOM 642 C CA . TYR A 1 103 ? 27.732 -52.817 -8.922 1.00 63.93 103 TYR A CA 1
ATOM 643 C C . TYR A 1 103 ? 29.066 -53.212 -9.455 1.00 64.08 103 TYR A C 1
ATOM 644 O O . TYR A 1 103 ? 29.304 -54.364 -9.752 1.00 64.86 103 TYR A O 1
ATOM 653 N N . LEU A 1 104 ? 29.949 -52.239 -9.571 1.00 65.06 104 LEU A N 1
ATOM 654 C CA . LEU A 1 104 ? 31.321 -52.461 -10.020 1.00 65.37 104 LEU A CA 1
ATOM 655 C C . LEU A 1 104 ? 32.238 -51.910 -8.944 1.00 65.19 104 LEU A C 1
ATOM 656 O O . LEU A 1 104 ? 31.908 -50.918 -8.302 1.00 66.38 104 LEU A O 1
ATOM 661 N N . PHE A 1 105 ? 33.393 -52.535 -8.768 1.00 65.01 105 PHE A N 1
ATOM 662 C CA . PHE A 1 105 ? 34.380 -52.074 -7.812 1.00 64.57 105 PHE A CA 1
ATOM 663 C C . PHE A 1 105 ? 35.686 -51.807 -8.563 1.00 65.55 105 PHE A C 1
ATOM 664 O O . PHE A 1 105 ? 36.267 -52.735 -9.104 1.00 64.76 105 PHE A O 1
ATOM 672 N N . HIS A 1 106 ? 36.140 -50.551 -8.591 1.00 65.49 106 HIS A N 1
ATOM 673 C CA . HIS A 1 106 ? 37.332 -50.171 -9.343 1.00 65.61 106 HIS A CA 1
ATOM 674 C C . HIS A 1 106 ? 38.409 -49.768 -8.353 1.00 67.42 106 HIS A C 1
ATOM 675 O O . HIS A 1 106 ? 38.103 -49.035 -7.417 1.00 67.33 106 HIS A O 1
ATOM 682 N N . TYR A 1 107 ? 39.650 -50.227 -8.554 1.00 67.31 107 TYR A N 1
ATOM 683 C CA . TYR A 1 107 ? 40.749 -49.833 -7.703 1.00 65.82 107 TYR A CA 1
ATOM 684 C C . TYR A 1 107 ? 42.034 -49.602 -8.455 1.00 67.79 107 TYR A C 1
ATOM 685 O O . TYR A 1 107 ? 42.221 -50.089 -9.554 1.00 70.41 107 TYR A O 1
ATOM 694 N N . ILE A 1 108 ? 42.922 -48.853 -7.824 1.00 69.86 108 ILE A N 1
ATOM 695 C CA . ILE A 1 108 ? 44.306 -48.696 -8.239 1.00 69.65 108 ILE A CA 1
ATOM 696 C C . ILE A 1 108 ? 45.146 -49.094 -7.037 1.00 71.24 108 ILE A C 1
ATOM 697 O O . ILE A 1 108 ? 44.981 -48.519 -5.955 1.00 70.03 108 ILE A O 1
ATOM 702 N N . CYS A 1 109 ? 46.063 -50.035 -7.197 1.00 73.21 109 CYS A N 1
ATOM 703 C CA . CYS A 1 109 ? 47.018 -50.295 -6.126 1.00 74.70 109 CYS A CA 1
ATOM 704 C C . CYS A 1 109 ? 48.388 -49.707 -6.502 1.00 75.17 109 CYS A C 1
ATOM 705 O O . CYS A 1 109 ? 48.953 -50.046 -7.533 1.00 75.82 109 CYS A O 1
ATOM 708 N N . GLN A 1 110 ? 48.939 -48.848 -5.664 1.00 74.51 110 GLN A N 1
ATOM 709 C CA . GLN A 1 110 ? 50.211 -48.253 -5.969 1.00 75.70 110 GLN A CA 1
ATOM 710 C C . GLN A 1 110 ? 51.061 -48.171 -4.719 1.00 77.95 110 GLN A C 1
ATOM 711 O O . GLN A 1 110 ? 50.662 -47.508 -3.744 1.00 77.51 110 GLN A O 1
ATOM 717 N N . ASP A 1 111 ? 52.251 -48.773 -4.761 1.00 78.95 111 ASP A N 1
ATOM 718 C CA . ASP A 1 111 ? 53.151 -48.711 -3.626 1.00 80.28 111 ASP A CA 1
ATOM 719 C C . ASP A 1 111 ? 52.351 -49.228 -2.416 1.00 77.67 111 ASP A C 1
ATOM 720 O O . ASP A 1 111 ? 52.334 -48.640 -1.324 1.00 78.39 111 ASP A O 1
ATOM 725 N N . ARG A 1 112 ? 51.645 -50.328 -2.676 1.00 78.10 112 ARG A N 1
ATOM 726 C CA . ARG A 1 112 ? 50.806 -51.040 -1.688 1.00 79.92 112 ARG A CA 1
ATOM 727 C C . ARG A 1 112 ? 49.538 -50.317 -1.179 1.00 74.83 112 ARG A C 1
ATOM 728 O O . ARG A 1 112 ? 48.685 -50.950 -0.558 1.00 71.66 112 ARG A O 1
ATOM 736 N N . ILE A 1 113 ? 49.394 -49.025 -1.463 1.00 73.81 113 ILE A N 1
ATOM 737 C CA . ILE A 1 113 ? 48.202 -48.304 -1.057 1.00 71.23 113 ILE A CA 1
ATOM 738 C C . ILE A 1 113 ? 47.115 -48.513 -2.073 1.00 71.57 113 ILE A C 1
ATOM 739 O O . ILE A 1 113 ? 47.374 -48.382 -3.255 1.00 75.37 113 ILE A O 1
ATOM 744 N N . VAL A 1 114 ? 45.906 -48.841 -1.622 1.00 68.77 114 VAL A N 1
ATOM 745 C CA . VAL A 1 114 ? 44.793 -49.145 -2.524 1.00 67.23 114 VAL A CA 1
ATOM 746 C C . VAL A 1 114 ? 43.804 -48.015 -2.546 1.00 66.83 114 VAL A C 1
ATOM 747 O O . VAL A 1 114 ? 43.386 -47.552 -1.501 1.00 66.70 114 VAL A O 1
ATOM 751 N N . TYR A 1 115 ? 43.393 -47.581 -3.727 1.00 67.81 115 TYR A N 1
ATOM 752 C CA . TYR A 1 115 ? 42.395 -46.524 -3.800 1.00 66.49 115 TYR A CA 1
ATOM 753 C C . TYR A 1 115 ? 41.238 -47.169 -4.523 1.00 66.47 115 TYR A C 1
ATOM 754 O O . TYR A 1 115 ? 41.394 -47.570 -5.659 1.00 66.10 115 TYR A O 1
ATOM 763 N N . LEU A 1 116 ? 40.093 -47.303 -3.856 1.00 66.62 116 LEU A N 1
ATOM 764 C CA . LEU A 1 116 ? 39.015 -48.119 -4.380 1.00 65.40 116 LEU A CA 1
ATOM 765 C C . LEU A 1 116 ? 37.724 -47.361 -4.347 1.00 62.85 116 LEU A C 1
ATOM 766 O O . LEU A 1 116 ? 37.528 -46.524 -3.502 1.00 62.48 116 LEU A O 1
ATOM 771 N N . CYS A 1 117 ? 36.841 -47.639 -5.288 1.00 64.20 117 CYS A N 1
ATOM 772 C CA . CYS A 1 117 ? 35.503 -47.083 -5.211 1.00 64.17 117 CYS A CA 1
ATOM 773 C C . CYS A 1 117 ? 34.497 -48.084 -5.744 1.00 63.34 117 CYS A C 1
ATOM 774 O O . CYS A 1 117 ? 34.863 -49.037 -6.418 1.00 64.36 117 CYS A O 1
ATOM 777 N N . ILE A 1 118 ? 33.236 -47.846 -5.424 1.00 62.71 118 ILE A N 1
ATOM 778 C CA . ILE A 1 118 ? 32.137 -48.738 -5.752 1.00 62.63 118 ILE A CA 1
ATOM 779 C C . ILE A 1 118 ? 31.093 -47.888 -6.433 1.00 62.54 118 ILE A C 1
ATOM 780 O O . ILE A 1 118 ? 30.784 -46.797 -5.976 1.00 62.23 118 ILE A O 1
ATOM 785 N N . THR A 1 119 ? 30.576 -48.367 -7.549 1.00 63.07 119 THR A N 1
ATOM 786 C CA . THR A 1 119 ? 29.722 -47.552 -8.397 1.00 64.38 119 THR A CA 1
ATOM 787 C C . THR A 1 119 ? 28.596 -48.379 -9.000 1.00 64.40 119 THR A C 1
ATOM 788 O O . THR A 1 119 ? 28.688 -49.605 -9.047 1.00 64.18 119 THR A O 1
ATOM 792 N N . ASP A 1 120 ? 27.556 -47.682 -9.469 1.00 63.70 120 ASP A N 1
ATOM 793 C CA . ASP A 1 120 ? 26.406 -48.276 -10.167 1.00 62.43 120 ASP A CA 1
ATOM 794 C C . ASP A 1 120 ? 27.035 -48.995 -11.331 1.00 63.56 120 ASP A C 1
ATOM 795 O O . ASP A 1 120 ? 28.081 -48.570 -11.804 1.00 62.66 120 ASP A O 1
ATOM 800 N N . ASP A 1 121 ? 26.429 -50.089 -11.793 1.00 66.00 121 ASP A N 1
ATOM 801 C CA . ASP A 1 121 ? 26.929 -50.751 -13.003 1.00 63.98 121 ASP A CA 1
ATOM 802 C C . ASP A 1 121 ? 26.883 -49.794 -14.194 1.00 61.90 121 ASP A C 1
ATOM 803 O O . ASP A 1 121 ? 27.599 -49.993 -15.156 1.00 65.13 121 ASP A O 1
ATOM 808 N N . ASP A 1 122 ? 26.112 -48.714 -14.086 1.00 63.40 122 ASP A N 1
ATOM 809 C CA . ASP A 1 122 ? 25.824 -47.784 -15.204 1.00 63.11 122 ASP A CA 1
ATOM 810 C C . ASP A 1 122 ? 26.770 -46.589 -15.242 1.00 62.62 122 ASP A C 1
ATOM 811 O O . ASP A 1 122 ? 26.515 -45.624 -15.921 1.00 66.00 122 ASP A O 1
ATOM 816 N N . PHE A 1 123 ? 27.858 -46.641 -14.498 1.00 64.40 123 PHE A N 1
ATOM 817 C CA . PHE A 1 123 ? 28.780 -45.517 -14.434 1.00 65.85 123 PHE A CA 1
ATOM 818 C C . PHE A 1 123 ? 29.953 -45.804 -15.335 1.00 65.89 123 PHE A C 1
ATOM 819 O O . PHE A 1 123 ? 30.422 -46.950 -15.404 1.00 65.49 123 PHE A O 1
ATOM 827 N N . GLU A 1 124 ? 30.408 -44.763 -16.025 1.00 65.67 124 GLU A N 1
ATOM 828 C CA . GLU A 1 124 ? 31.542 -44.850 -16.947 1.00 67.53 124 GLU A CA 1
ATOM 829 C C . GLU A 1 124 ? 32.849 -45.189 -16.226 1.00 65.88 124 GLU A C 1
ATOM 830 O O . GLU A 1 124 ? 33.308 -44.379 -15.450 1.00 66.17 124 GLU A O 1
ATOM 836 N N . ARG A 1 125 ? 33.478 -46.329 -16.533 1.00 64.93 125 ARG A N 1
ATOM 837 C CA . ARG A 1 125 ? 34.713 -46.735 -15.867 1.00 64.16 125 ARG A CA 1
ATOM 838 C C . ARG A 1 125 ? 35.778 -45.667 -15.922 1.00 65.93 125 ARG A C 1
ATOM 839 O O . ARG A 1 125 ? 36.451 -45.410 -14.929 1.00 67.05 125 ARG A O 1
ATOM 847 N N . SER A 1 126 ? 35.934 -45.031 -17.074 1.00 65.85 126 SER A N 1
ATOM 848 C CA . SER A 1 126 ? 36.957 -44.008 -17.218 1.00 66.90 126 SER A CA 1
ATOM 849 C C . SER A 1 126 ? 36.755 -42.854 -16.224 1.00 67.48 126 SER A C 1
ATOM 850 O O . SER A 1 126 ? 37.722 -42.231 -15.782 1.00 68.24 126 SER A O 1
ATOM 853 N N . ARG A 1 127 ? 35.501 -42.560 -15.892 1.00 66.87 127 ARG A N 1
ATOM 854 C CA . ARG A 1 127 ? 35.205 -41.485 -14.970 1.00 66.83 127 ARG A CA 1
ATOM 855 C C . ARG A 1 127 ? 35.606 -41.950 -13.595 1.00 67.37 127 ARG A C 1
ATOM 856 O O . ARG A 1 127 ? 36.127 -41.168 -12.805 1.00 69.14 127 ARG A O 1
ATOM 864 N N . ALA A 1 128 ? 35.372 -43.237 -13.320 1.00 67.65 128 ALA A N 1
ATOM 865 C CA . ALA A 1 128 ? 35.729 -43.857 -12.038 1.00 66.67 128 ALA A CA 1
ATOM 866 C C . ALA A 1 128 ? 37.220 -43.778 -11.815 1.00 68.11 128 ALA A C 1
ATOM 867 O O . ALA A 1 128 ? 37.653 -43.391 -10.739 1.00 69.29 128 ALA A O 1
ATOM 869 N N . PHE A 1 129 ? 38.020 -44.129 -12.818 1.00 67.35 129 PHE A N 1
ATOM 870 C CA . PHE A 1 129 ? 39.473 -44.136 -12.613 1.00 66.70 129 PHE A CA 1
ATOM 871 C C . PHE A 1 129 ? 40.094 -42.751 -12.591 1.00 67.67 129 PHE A C 1
ATOM 872 O O . PHE A 1 129 ? 41.154 -42.533 -12.034 1.00 68.56 129 PHE A O 1
ATOM 880 N N . SER A 1 130 ? 39.415 -41.805 -13.196 1.00 69.21 130 SER A N 1
ATOM 881 C CA . SER A 1 130 ? 39.826 -40.416 -13.121 1.00 69.85 130 SER A CA 1
ATOM 882 C C . SER A 1 130 ? 39.653 -39.947 -11.684 1.00 69.66 130 SER A C 1
ATOM 883 O O . SER A 1 130 ? 40.546 -39.339 -11.095 1.00 71.46 130 SER A O 1
ATOM 886 N N . PHE A 1 131 ? 38.481 -40.231 -11.132 1.00 68.74 131 PHE A N 1
ATOM 887 C CA . PHE A 1 131 ? 38.200 -39.981 -9.721 1.00 70.30 131 PHE A CA 1
ATOM 888 C C . PHE A 1 131 ? 39.319 -40.585 -8.877 1.00 69.71 131 PHE A C 1
ATOM 889 O O . PHE A 1 131 ? 39.950 -39.889 -8.102 1.00 70.31 131 PHE A O 1
ATOM 897 N N . LEU A 1 132 ? 39.582 -41.877 -9.043 1.00 69.85 132 LEU A N 1
ATOM 898 C CA . LEU A 1 132 ? 40.620 -42.546 -8.249 1.00 69.03 132 LEU A CA 1
ATOM 899 C C . LEU A 1 132 ? 41.980 -41.881 -8.429 1.00 70.69 132 LEU A C 1
ATOM 900 O O . LEU A 1 132 ? 42.733 -41.760 -7.468 1.00 72.29 132 LEU A O 1
ATOM 905 N N . ASN A 1 133 ? 42.326 -41.468 -9.643 1.00 71.00 133 ASN A N 1
ATOM 906 C CA . ASN A 1 133 ? 43.646 -40.872 -9.845 1.00 71.30 133 ASN A CA 1
ATOM 907 C C . ASN A 1 133 ? 43.683 -39.563 -9.102 1.00 72.12 133 ASN A C 1
ATOM 908 O O . ASN A 1 133 ? 44.656 -39.254 -8.446 1.00 74.07 133 ASN A O 1
ATOM 913 N N . GLU A 1 134 ? 42.601 -38.805 -9.172 1.00 72.07 134 GLU A N 1
ATOM 914 C CA . GLU A 1 134 ? 42.553 -37.507 -8.500 1.00 72.22 134 GLU A CA 1
ATOM 915 C C . GLU A 1 134 ? 42.735 -37.648 -6.997 1.00 73.17 134 GLU A C 1
ATOM 916 O O . GLU A 1 134 ? 43.553 -36.951 -6.395 1.00 76.20 134 GLU A O 1
ATOM 922 N N . VAL A 1 135 ? 41.943 -38.535 -6.398 1.00 73.02 135 VAL A N 1
ATOM 923 C CA . VAL A 1 135 ? 42.018 -38.838 -4.962 1.00 72.53 135 VAL A CA 1
ATOM 924 C C . VAL A 1 135 ? 43.440 -39.210 -4.576 1.00 74.28 135 VAL A C 1
ATOM 925 O O . VAL A 1 135 ? 43.974 -38.688 -3.607 1.00 76.88 135 VAL A O 1
ATOM 929 N N . LYS A 1 136 ? 44.060 -40.096 -5.350 1.00 74.55 136 LYS A N 1
ATOM 930 C CA . LYS A 1 136 ? 45.444 -40.538 -5.101 1.00 75.58 136 LYS A CA 1
ATOM 931 C C . LYS A 1 136 ? 46.453 -39.392 -5.053 1.00 74.47 136 LYS A C 1
ATOM 932 O O . LYS A 1 136 ? 47.274 -39.307 -4.159 1.00 75.31 136 LYS A O 1
ATOM 938 N N . LYS A 1 137 ? 46.373 -38.529 -6.051 1.00 74.48 137 LYS A N 1
ATOM 939 C CA . LYS A 1 137 ? 47.198 -37.332 -6.131 1.00 77.48 137 LYS A CA 1
ATOM 940 C C . LYS A 1 137 ? 47.051 -36.508 -4.850 1.00 77.27 137 LYS A C 1
ATOM 941 O O . LYS A 1 137 ? 48.049 -36.111 -4.254 1.00 78.43 137 LYS A O 1
ATOM 947 N N . ARG A 1 138 ? 45.821 -36.264 -4.415 1.00 75.58 138 ARG A N 1
ATOM 948 C CA . ARG A 1 138 ? 45.621 -35.475 -3.205 1.00 77.75 138 ARG A CA 1
ATOM 949 C C . ARG A 1 138 ? 46.065 -36.210 -1.956 1.00 77.70 138 ARG A C 1
ATOM 950 O O . ARG A 1 138 ? 46.611 -35.609 -1.031 1.00 79.07 138 ARG A O 1
ATOM 958 N N . PHE A 1 139 ? 45.824 -37.509 -1.909 1.00 76.22 139 PHE A N 1
ATOM 959 C CA . PHE A 1 139 ? 46.166 -38.261 -0.715 1.00 78.54 139 PHE A CA 1
ATOM 960 C C . PHE A 1 139 ? 47.673 -38.306 -0.579 1.00 79.65 139 PHE A C 1
ATOM 961 O O . PHE A 1 139 ? 48.214 -38.056 0.500 1.00 80.67 139 PHE A O 1
ATOM 969 N N . GLN A 1 140 ? 48.337 -38.584 -1.698 1.00 80.05 140 GLN A N 1
ATOM 970 C CA . GLN A 1 140 ? 49.790 -38.605 -1.755 1.00 78.62 140 GLN A CA 1
ATOM 971 C C . GLN A 1 140 ? 50.418 -37.241 -1.494 1.00 79.15 140 GLN A C 1
ATOM 972 O O . GLN A 1 140 ? 51.425 -37.176 -0.794 1.00 80.13 140 GLN A O 1
ATOM 978 N N . THR A 1 141 ? 49.859 -36.148 -2.018 1.00 78.64 141 THR A N 1
ATOM 979 C CA . THR A 1 141 ? 50.443 -34.842 -1.691 1.00 79.26 141 THR A CA 1
ATOM 980 C C . THR A 1 141 ? 50.139 -34.456 -0.246 1.00 78.02 141 THR A C 1
ATOM 981 O O . THR A 1 141 ? 51.010 -33.965 0.440 1.00 80.61 141 THR A O 1
ATOM 985 N N . THR A 1 142 ? 48.945 -34.738 0.251 1.00 78.69 142 THR A N 1
ATOM 986 C CA . THR A 1 142 ? 48.624 -34.399 1.640 1.00 79.16 142 THR A CA 1
ATOM 987 C C . THR A 1 142 ? 49.415 -35.210 2.639 1.00 79.22 142 THR A C 1
ATOM 988 O O . THR A 1 142 ? 49.912 -34.678 3.619 1.00 79.17 142 THR A O 1
ATOM 992 N N . TYR A 1 143 ? 49.514 -36.509 2.419 1.00 80.63 143 TYR A N 1
ATOM 993 C CA . TYR A 1 143 ? 49.947 -37.383 3.496 1.00 79.26 143 TYR A CA 1
ATOM 994 C C . TYR A 1 143 ? 51.305 -38.029 3.242 1.00 79.32 143 TYR A C 1
ATOM 995 O O . TYR A 1 143 ? 51.899 -38.574 4.141 1.00 82.61 143 TYR A O 1
ATOM 1004 N N . GLY A 1 144 ? 51.795 -37.967 2.019 1.00 79.30 144 GLY A N 1
ATOM 1005 C CA . GLY A 1 144 ? 53.110 -38.508 1.697 1.00 81.80 144 GLY A CA 1
ATOM 1006 C C . GLY A 1 144 ? 53.370 -39.894 2.269 1.00 81.93 144 GLY A C 1
ATOM 1007 O O . GLY A 1 144 ? 52.512 -40.775 2.206 1.00 80.05 144 GLY A O 1
ATOM 1008 N N . SER A 1 145 ? 54.561 -40.064 2.843 1.00 83.49 145 SER A N 1
ATOM 1009 C CA . SER A 1 145 ? 55.059 -41.363 3.308 1.00 84.97 145 SER A CA 1
ATOM 1010 C C . SER A 1 145 ? 54.275 -41.939 4.504 1.00 84.24 145 SER A C 1
ATOM 1011 O O . SER A 1 145 ? 54.342 -43.165 4.767 1.00 82.24 145 SER A O 1
ATOM 1014 N N . ARG A 1 146 ? 53.548 -41.052 5.208 1.00 81.81 146 ARG A N 1
ATOM 1015 C CA . ARG A 1 146 ? 52.827 -41.396 6.434 1.00 80.12 146 ARG A CA 1
ATOM 1016 C C . ARG A 1 146 ? 51.910 -42.562 6.182 1.00 78.45 146 ARG A C 1
ATOM 1017 O O . ARG A 1 146 ? 51.765 -43.423 7.030 1.00 78.52 146 ARG A O 1
ATOM 1025 N N . ALA A 1 147 ? 51.323 -42.594 4.996 1.00 79.19 147 ALA A N 1
ATOM 1026 C CA . ALA A 1 147 ? 50.376 -43.635 4.603 1.00 80.73 147 ALA A CA 1
ATOM 1027 C C . ALA A 1 147 ? 50.963 -45.044 4.662 1.00 79.40 147 ALA A C 1
ATOM 1028 O O . ALA A 1 147 ? 50.222 -46.041 4.705 1.00 78.86 147 ALA A O 1
ATOM 1030 N N . GLN A 1 148 ? 52.283 -45.143 4.643 1.00 79.17 148 GLN A N 1
ATOM 1031 C CA . GLN A 1 148 ? 52.894 -46.460 4.632 1.00 79.33 148 GLN A CA 1
ATOM 1032 C C . GLN A 1 148 ? 52.802 -47.094 6.023 1.00 79.58 148 GLN A C 1
ATOM 1033 O O . GLN A 1 148 ? 52.816 -48.312 6.164 1.00 77.24 148 GLN A O 1
ATOM 1039 N N . THR A 1 149 ? 52.681 -46.248 7.043 1.00 79.65 149 THR A N 1
ATOM 1040 C CA . THR A 1 149 ? 52.789 -46.670 8.436 1.00 78.11 149 THR A CA 1
ATOM 1041 C C . THR A 1 149 ? 51.562 -46.324 9.303 1.00 76.76 149 THR A C 1
ATOM 1042 O O . THR A 1 149 ? 51.391 -46.900 10.385 1.00 73.97 149 THR A O 1
ATOM 1046 N N . ALA A 1 150 ? 50.716 -45.397 8.846 1.00 76.75 150 ALA A N 1
ATOM 1047 C CA . ALA A 1 150 ? 49.660 -44.842 9.715 1.00 74.39 150 ALA A CA 1
ATOM 1048 C C . ALA A 1 150 ? 48.663 -45.919 10.129 1.00 71.22 150 ALA A C 1
ATOM 1049 O O . ALA A 1 150 ? 48.483 -46.919 9.435 1.00 71.32 150 ALA A O 1
ATOM 1051 N N . LEU A 1 151 ? 48.060 -45.725 11.293 1.00 68.08 151 LEU A N 1
ATOM 1052 C CA . LEU A 1 151 ? 47.171 -46.719 11.887 1.00 66.93 151 LEU A CA 1
ATOM 1053 C C . LEU A 1 151 ? 45.767 -46.652 11.265 1.00 66.04 151 LEU A C 1
ATOM 1054 O O . LEU A 1 151 ? 45.418 -45.663 10.626 1.00 63.89 151 LEU A O 1
ATOM 1059 N N . PRO A 1 152 ? 44.940 -47.687 11.492 1.00 64.73 152 PRO A N 1
ATOM 1060 C CA . PRO A 1 152 ? 43.583 -47.709 10.983 1.00 62.84 152 PRO A CA 1
ATOM 1061 C C . PRO A 1 152 ? 42.806 -46.440 11.222 1.00 62.53 152 PRO A C 1
ATOM 1062 O O . PRO A 1 152 ? 42.870 -45.876 12.293 1.00 63.04 152 PRO A O 1
ATOM 1066 N N . TYR A 1 153 ? 42.069 -46.010 10.204 1.00 63.33 153 TYR A N 1
ATOM 1067 C CA . TYR A 1 153 ? 41.243 -44.778 10.224 1.00 62.80 153 TYR A CA 1
ATOM 1068 C C . TYR A 1 153 ? 41.971 -43.502 10.622 1.00 62.55 153 TYR A C 1
ATOM 1069 O O . TYR A 1 153 ? 41.347 -42.471 10.901 1.00 61.51 153 TYR A O 1
ATOM 1078 N N . ALA A 1 154 ? 43.295 -43.567 10.624 1.00 63.05 154 ALA A N 1
ATOM 1079 C CA . ALA A 1 154 ? 44.065 -42.419 11.007 1.00 63.01 154 ALA A CA 1
ATOM 1080 C C . ALA A 1 154 ? 43.730 -41.227 10.131 1.00 62.93 154 ALA A C 1
ATOM 1081 O O . ALA A 1 154 ? 43.674 -40.114 10.621 1.00 63.99 154 ALA A O 1
ATOM 1083 N N . MET A 1 155 ? 43.477 -41.414 8.843 1.00 62.72 155 MET A N 1
ATOM 1084 C CA . MET A 1 155 ? 43.293 -40.220 8.016 1.00 64.04 155 MET A CA 1
ATOM 1085 C C . MET A 1 155 ? 41.831 -39.829 7.829 1.00 63.35 155 MET A C 1
ATOM 1086 O O . MET A 1 155 ? 41.495 -38.908 7.117 1.00 63.67 155 MET A O 1
ATOM 1091 N N . ASN A 1 156 ? 40.961 -40.510 8.524 1.00 63.28 156 ASN A N 1
ATOM 1092 C CA . ASN A 1 156 ? 39.592 -40.454 8.142 1.00 63.05 156 ASN A CA 1
ATOM 1093 C C . ASN A 1 156 ? 38.956 -39.109 8.465 1.00 64.22 156 ASN A C 1
ATOM 1094 O O . ASN A 1 156 ? 38.206 -38.563 7.662 1.00 63.36 156 ASN A O 1
ATOM 1099 N N . SER A 1 157 ? 39.193 -38.578 9.651 1.00 65.58 157 SER A N 1
ATOM 1100 C CA . SER A 1 157 ? 38.441 -37.390 10.045 1.00 63.31 157 SER A CA 1
ATOM 1101 C C . SER A 1 157 ? 38.739 -36.232 9.118 1.00 64.98 157 SER A C 1
ATOM 1102 O O . SER A 1 157 ? 37.848 -35.449 8.738 1.00 66.51 157 SER A O 1
ATOM 1105 N N . GLU A 1 158 ? 40.000 -36.138 8.711 1.00 66.90 158 GLU A N 1
ATOM 1106 C CA . GLU A 1 158 ? 40.408 -35.062 7.819 1.00 67.88 158 GLU A CA 1
ATOM 1107 C C . GLU A 1 158 ? 40.001 -35.331 6.364 1.00 64.69 158 GLU A C 1
ATOM 1108 O O . GLU A 1 158 ? 39.415 -34.484 5.714 1.00 64.31 158 GLU A O 1
ATOM 1114 N N . PHE A 1 159 ? 40.283 -36.527 5.878 1.00 65.02 159 PHE A N 1
ATOM 1115 C CA . PHE A 1 159 ? 40.201 -36.813 4.443 1.00 64.32 159 PHE A CA 1
ATOM 1116 C C . PHE A 1 159 ? 38.834 -37.194 3.909 1.00 63.93 159 PHE A C 1
ATOM 1117 O O . PHE A 1 159 ? 38.559 -37.016 2.740 1.00 65.20 159 PHE A O 1
ATOM 1125 N N . SER A 1 160 ? 37.977 -37.735 4.753 1.00 63.82 160 SER A N 1
ATOM 1126 C CA . SER A 1 160 ? 36.683 -38.187 4.287 1.00 64.01 160 SER A CA 1
ATOM 1127 C C . SER A 1 160 ? 35.993 -37.067 3.576 1.00 64.07 160 SER A C 1
ATOM 1128 O O . SER A 1 160 ? 35.245 -37.316 2.649 1.00 67.35 160 SER A O 1
ATOM 1131 N N . SER A 1 161 ? 36.238 -35.836 3.999 1.00 64.67 161 SER A N 1
ATOM 1132 C CA . SER A 1 161 ? 35.547 -34.676 3.424 1.00 65.38 161 SER A CA 1
ATOM 1133 C C . SER A 1 161 ? 36.146 -34.295 2.087 1.00 65.04 161 SER A C 1
ATOM 1134 O O . SER A 1 161 ? 35.443 -33.806 1.206 1.00 67.17 161 SER A O 1
ATOM 1137 N N . VAL A 1 162 ? 37.444 -34.509 1.930 1.00 65.14 162 VAL A N 1
ATOM 1138 C CA . VAL A 1 162 ? 38.034 -34.438 0.595 1.00 64.76 162 VAL A CA 1
ATOM 1139 C C . VAL A 1 162 ? 37.351 -35.501 -0.276 1.00 66.02 162 VAL A C 1
ATOM 1140 O O . VAL A 1 162 ? 36.921 -35.208 -1.393 1.00 66.34 162 VAL A O 1
ATOM 1144 N N . LEU A 1 163 ? 37.246 -36.734 0.225 1.00 65.57 163 LEU A N 1
ATOM 1145 C CA . LEU A 1 163 ? 36.602 -37.810 -0.544 1.00 65.75 163 LEU A CA 1
ATOM 1146 C C . LEU A 1 163 ? 35.169 -37.467 -0.924 1.00 65.50 163 LEU A C 1
ATOM 1147 O O . LEU A 1 163 ? 34.739 -37.769 -2.030 1.00 66.84 163 LEU A O 1
ATOM 1152 N N . ALA A 1 164 ? 34.416 -36.906 0.011 1.00 64.26 164 ALA A N 1
ATOM 1153 C CA . ALA A 1 164 ? 33.033 -36.515 -0.270 1.00 65.21 164 ALA A CA 1
ATOM 1154 C C . ALA A 1 164 ? 32.949 -35.421 -1.336 1.00 65.76 164 ALA A C 1
ATOM 1155 O O . ALA A 1 164 ? 32.103 -35.487 -2.221 1.00 67.09 164 ALA A O 1
ATOM 1157 N N . ALA A 1 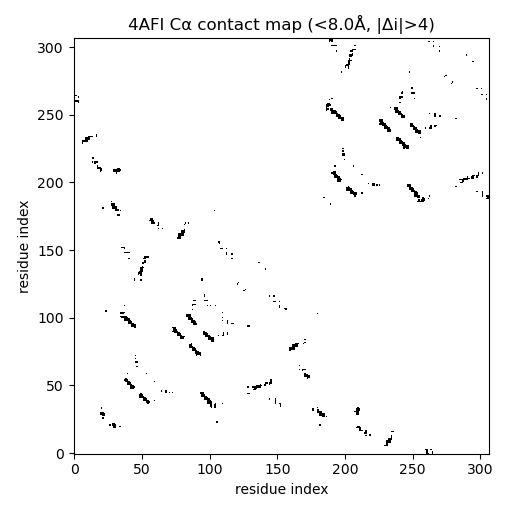165 ? 33.832 -34.432 -1.297 1.00 66.07 165 ALA A N 1
ATOM 1158 C CA . ALA A 1 165 ? 33.756 -33.383 -2.317 1.00 65.41 165 ALA A CA 1
ATOM 1159 C C . ALA A 1 165 ? 34.093 -33.915 -3.706 1.00 65.59 165 ALA A C 1
ATOM 1160 O O . ALA A 1 165 ? 33.455 -33.535 -4.668 1.00 66.07 165 ALA A O 1
ATOM 1162 N N . GLN A 1 166 ? 35.079 -34.799 -3.819 1.00 65.89 166 GLN A N 1
ATOM 1163 C CA . GLN A 1 166 ? 35.449 -35.386 -5.121 1.00 67.31 166 GLN A CA 1
ATOM 1164 C C . GLN A 1 166 ? 34.403 -36.361 -5.670 1.00 67.38 166 GLN A C 1
ATOM 1165 O O . GLN A 1 166 ? 34.133 -36.423 -6.859 1.00 67.58 166 GLN A O 1
ATOM 1171 N N . LEU A 1 167 ? 33.841 -37.143 -4.778 1.00 67.59 167 LEU A N 1
ATOM 1172 C CA . LEU A 1 167 ? 32.739 -38.021 -5.103 1.00 67.94 167 LEU A CA 1
ATOM 1173 C C . LEU A 1 167 ? 31.615 -37.232 -5.779 1.00 67.71 167 LEU A C 1
ATOM 1174 O O . LEU A 1 167 ? 31.010 -37.663 -6.755 1.00 68.28 167 LEU A O 1
ATOM 1179 N N . LYS A 1 168 ? 31.317 -36.079 -5.213 1.00 67.01 168 LYS A N 1
ATOM 1180 C CA . LYS A 1 168 ? 30.259 -35.247 -5.734 1.00 67.18 168 LYS A CA 1
ATOM 1181 C C . LYS A 1 168 ? 30.654 -34.713 -7.098 1.00 68.83 168 LYS A C 1
ATOM 1182 O O . LYS A 1 168 ? 29.887 -34.788 -8.057 1.00 69.50 168 LYS A O 1
ATOM 1188 N N . HIS A 1 169 ? 31.863 -34.166 -7.167 1.00 69.34 169 HIS A N 1
ATOM 1189 C CA . HIS A 1 169 ? 32.372 -33.544 -8.386 1.00 69.94 169 HIS A CA 1
ATOM 1190 C C . HIS A 1 169 ? 32.332 -34.506 -9.546 1.00 69.65 169 HIS A C 1
ATOM 1191 O O . HIS A 1 169 ? 31.773 -34.180 -10.585 1.00 72.61 169 HIS A O 1
ATOM 1198 N N . HIS A 1 170 ? 32.926 -35.686 -9.370 1.00 69.54 170 HIS A N 1
ATOM 1199 C CA . HIS A 1 170 ? 33.036 -36.671 -10.456 1.00 69.74 170 HIS A CA 1
ATOM 1200 C C . HIS A 1 170 ? 31.719 -37.404 -10.770 1.00 70.03 170 HIS A C 1
ATOM 1201 O O . HIS A 1 170 ? 31.577 -38.077 -11.777 1.00 72.32 170 HIS A O 1
ATOM 1208 N N . SER A 1 171 ? 30.743 -37.282 -9.905 1.00 69.34 171 SER A N 1
ATOM 1209 C CA . SER A 1 171 ? 29.499 -37.946 -10.161 1.00 71.87 171 SER A CA 1
ATOM 1210 C C . SER A 1 171 ? 28.587 -37.065 -11.021 1.00 72.12 171 SER A C 1
ATOM 1211 O O . SER A 1 171 ? 27.642 -37.548 -11.636 1.00 72.10 171 SER A O 1
ATOM 1214 N N . GLU A 1 172 ? 28.899 -35.777 -11.086 1.00 73.39 172 GLU A N 1
ATOM 1215 C CA . GLU A 1 172 ? 28.146 -34.839 -11.957 1.00 76.04 172 GLU A CA 1
ATOM 1216 C C . GLU A 1 172 ? 28.821 -34.541 -13.320 1.00 76.96 172 GLU A C 1
ATOM 1217 O O . GLU A 1 172 ? 28.154 -34.474 -14.369 1.00 78.57 172 GLU A O 1
ATOM 1223 N N . ASN A 1 173 ? 30.142 -34.354 -13.275 1.00 91.54 173 ASN A N 1
ATOM 1224 C CA . ASN A 1 173 ? 30.933 -33.758 -14.365 1.00 99.72 173 ASN A CA 1
ATOM 1225 C C . ASN A 1 173 ? 32.391 -34.281 -14.325 1.00 103.16 173 ASN A C 1
ATOM 1226 O O . ASN A 1 173 ? 32.651 -35.428 -13.920 1.00 87.35 173 ASN A O 1
ATOM 1232 N N . GLY B 1 21 ? 40.681 -43.127 -21.296 1.00 77.31 21 GLY B N 1
ATOM 1233 C CA . GLY B 1 21 ? 40.168 -44.446 -21.809 1.00 91.17 21 GLY B CA 1
ATOM 1234 C C . GLY B 1 21 ? 40.677 -45.572 -20.930 1.00 94.93 21 GLY B C 1
ATOM 1235 O O . GLY B 1 21 ? 41.764 -45.463 -20.364 1.00 100.85 21 GLY B O 1
ATOM 1236 N N . VAL B 1 22 ? 39.904 -46.652 -20.792 1.00 93.63 22 VAL B N 1
ATOM 1237 C CA . VAL B 1 22 ? 40.269 -47.734 -19.835 1.00 88.91 22 VAL B CA 1
ATOM 1238 C C . VAL B 1 22 ? 40.020 -49.176 -20.302 1.00 87.73 22 VAL B C 1
ATOM 1239 O O . VAL B 1 22 ? 39.987 -50.089 -19.479 1.00 76.45 22 VAL B O 1
ATOM 1243 N N . GLU B 1 23 ? 39.904 -49.364 -21.621 1.00 94.02 23 GLU B N 1
ATOM 1244 C CA . GLU B 1 23 ? 39.615 -50.678 -22.258 1.00 93.14 23 GLU B CA 1
ATOM 1245 C C . GLU B 1 23 ? 40.671 -51.740 -21.940 1.00 84.91 23 GLU B C 1
ATOM 1246 O O . GLU B 1 23 ? 40.386 -52.954 -21.886 1.00 78.82 23 GLU B O 1
ATOM 1252 N N . HIS B 1 24 ? 41.896 -51.262 -21.756 1.00 81.21 24 HIS B N 1
ATOM 1253 C CA . HIS B 1 24 ? 43.035 -52.109 -21.390 1.00 79.33 24 HIS B CA 1
ATOM 1254 C C . HIS B 1 24 ? 42.889 -52.750 -20.027 1.00 81.52 24 HIS B C 1
ATOM 1255 O O . HIS B 1 24 ? 43.300 -53.896 -19.840 1.00 80.16 24 HIS B O 1
ATOM 1262 N N . ILE B 1 25 ? 42.299 -52.003 -19.091 1.00 82.46 25 ILE B N 1
ATOM 1263 C CA . ILE B 1 25 ? 42.045 -52.470 -17.722 1.00 74.50 25 ILE B CA 1
ATOM 1264 C C . ILE B 1 25 ? 40.912 -53.483 -17.697 1.00 70.29 25 ILE B C 1
ATOM 1265 O O . ILE B 1 25 ? 39.776 -53.147 -18.033 1.00 73.89 25 ILE B O 1
ATOM 1270 N N . PRO B 1 26 ? 41.193 -54.718 -17.281 1.00 69.26 26 PRO B N 1
ATOM 1271 C CA . PRO B 1 26 ? 40.145 -55.751 -17.351 1.00 71.09 26 PRO B CA 1
ATOM 1272 C C . PRO B 1 26 ? 39.006 -55.568 -16.371 1.00 68.67 26 PRO B C 1
ATOM 1273 O O . PRO B 1 26 ? 39.088 -54.752 -15.457 1.00 68.54 26 PRO B O 1
ATOM 1277 N N . VAL B 1 27 ? 37.947 -56.345 -16.583 1.00 67.39 27 VAL B N 1
ATOM 1278 C CA . VAL B 1 27 ? 36.815 -56.415 -15.674 1.00 61.58 27 VAL B CA 1
ATOM 1279 C C . VAL B 1 27 ? 36.669 -57.868 -15.230 1.00 66.14 27 VAL B C 1
ATOM 1280 O O . VAL B 1 27 ? 36.366 -58.726 -16.053 1.00 66.70 27 VAL B O 1
ATOM 1284 N N . VAL B 1 28 ? 36.855 -58.137 -13.934 1.00 70.86 28 VAL B N 1
ATOM 1285 C CA . VAL B 1 28 ? 36.816 -59.514 -13.392 1.00 67.71 28 VAL B CA 1
ATOM 1286 C C . VAL B 1 28 ? 35.546 -59.783 -12.572 1.00 64.41 28 VAL B C 1
ATOM 1287 O O . VAL B 1 28 ? 35.122 -58.945 -11.791 1.00 70.78 28 VAL B O 1
ATOM 1291 N N . GLN B 1 29 ? 34.919 -60.935 -12.765 1.00 65.04 29 GLN B N 1
ATOM 1292 C CA . GLN B 1 29 ? 33.823 -61.335 -11.889 1.00 70.37 29 GLN B CA 1
ATOM 1293 C C . GLN B 1 29 ? 34.417 -61.845 -10.612 1.00 71.27 29 GLN B C 1
ATOM 1294 O O . GLN B 1 29 ? 35.415 -62.544 -10.651 1.00 74.63 29 GLN B O 1
ATOM 1300 N N . ILE B 1 30 ? 33.799 -61.502 -9.486 1.00 76.00 30 ILE B N 1
ATOM 1301 C CA . ILE B 1 30 ? 34.165 -62.069 -8.188 1.00 75.34 30 ILE B CA 1
ATOM 1302 C C . ILE B 1 30 ? 32.926 -62.624 -7.512 1.00 78.87 30 ILE B C 1
ATOM 1303 O O . ILE B 1 30 ? 31.801 -62.318 -7.912 1.00 72.18 30 ILE B O 1
ATOM 1308 N N . ASP B 1 31 ? 33.142 -63.440 -6.487 1.00 86.72 31 ASP B N 1
ATOM 1309 C CA . ASP B 1 31 ? 32.062 -63.864 -5.614 1.00 84.94 31 ASP B CA 1
ATOM 1310 C C . ASP B 1 31 ? 32.247 -63.225 -4.229 1.00 75.68 31 ASP B C 1
ATOM 1311 O O . ASP B 1 31 ? 33.360 -62.851 -3.875 1.00 76.93 31 ASP B O 1
ATOM 1316 N N . LEU B 1 32 ? 31.154 -63.071 -3.478 1.00 67.21 32 LEU B N 1
ATOM 1317 C CA . LEU B 1 32 ? 31.193 -62.522 -2.116 1.00 65.08 32 LEU B CA 1
ATOM 1318 C C . LEU B 1 32 ? 30.355 -63.372 -1.160 1.00 64.75 32 LEU B C 1
ATOM 1319 O O . LEU B 1 32 ? 29.313 -63.880 -1.542 1.00 73.97 32 LEU B O 1
ATOM 1324 N N . SER B 1 33 ? 30.806 -63.524 0.081 1.00 60.78 33 SER B N 1
ATOM 1325 C CA . SER B 1 33 ? 30.025 -64.230 1.066 1.00 62.40 33 SER B CA 1
ATOM 1326 C C . SER B 1 33 ? 28.866 -63.360 1.426 1.00 61.77 33 SER B C 1
ATOM 1327 O O . SER B 1 33 ? 27.748 -63.836 1.547 1.00 61.93 33 SER B O 1
ATOM 1330 N N . VAL B 1 34 ? 29.143 -62.081 1.656 1.00 64.11 34 VAL B N 1
ATOM 1331 C CA . VAL B 1 34 ? 28.097 -61.128 2.013 1.00 64.23 34 VAL B CA 1
ATOM 1332 C C . VAL B 1 34 ? 28.125 -60.029 0.968 1.00 66.93 34 VAL B C 1
ATOM 1333 O O . VAL B 1 34 ? 29.002 -59.188 1.003 1.00 72.38 34 VAL B O 1
ATOM 1337 N N . PRO B 1 35 ? 27.173 -60.057 0.011 1.00 67.37 35 PRO B N 1
ATOM 1338 C CA . PRO B 1 35 ? 27.175 -59.169 -1.151 1.00 66.12 35 PRO B CA 1
ATOM 1339 C C . PRO B 1 35 ? 26.691 -57.763 -0.853 1.00 63.48 35 PRO B C 1
ATOM 1340 O O . PRO B 1 35 ? 26.173 -57.533 0.238 1.00 65.72 35 PRO B O 1
ATOM 1344 N N . LEU B 1 36 ? 26.855 -56.842 -1.806 1.00 61.18 36 LEU B N 1
ATOM 1345 C CA . LEU B 1 36 ? 26.576 -55.417 -1.547 1.00 61.88 36 LEU B CA 1
ATOM 1346 C C . LEU B 1 36 ? 25.095 -55.121 -1.581 1.00 61.86 36 LEU B C 1
ATOM 1347 O O . LEU B 1 36 ? 24.428 -55.455 -2.539 1.00 65.33 36 LEU B O 1
ATOM 1352 N N . LYS B 1 37 ? 24.600 -54.458 -0.547 1.00 68.08 37 LYS B N 1
ATOM 1353 C CA . LYS B 1 37 ? 23.196 -54.067 -0.464 1.00 69.05 37 LYS B CA 1
ATOM 1354 C C . LYS B 1 37 ? 23.117 -52.568 -0.254 1.00 61.04 37 LYS B C 1
ATOM 1355 O O . LYS B 1 37 ? 23.574 -52.046 0.769 1.00 54.98 37 LYS B O 1
ATOM 1361 N N . VAL B 1 38 ? 22.555 -51.887 -1.245 1.00 58.47 38 VAL B N 1
ATOM 1362 C CA . VAL B 1 38 ? 22.328 -50.461 -1.181 1.00 55.42 38 VAL B CA 1
ATOM 1363 C C . VAL B 1 38 ? 20.853 -50.136 -1.363 1.00 62.31 38 VAL B C 1
ATOM 1364 O O . VAL B 1 38 ? 20.360 -50.058 -2.489 1.00 69.54 38 VAL B O 1
ATOM 1368 N N . PRO B 1 39 ? 20.129 -49.953 -0.254 1.00 68.88 39 PRO B N 1
ATOM 1369 C CA . PRO B 1 39 ? 18.704 -49.694 -0.340 1.00 70.59 39 PRO B CA 1
ATOM 1370 C C . PRO B 1 39 ? 18.446 -48.298 -0.844 1.00 69.47 39 PRO B C 1
ATOM 1371 O O . PRO B 1 39 ? 19.240 -47.411 -0.574 1.00 75.42 39 PRO B O 1
ATOM 1375 N N . GLY B 1 40 ? 17.344 -48.101 -1.555 1.00 73.20 40 GLY B N 1
ATOM 1376 C CA . GLY B 1 40 ? 16.981 -46.765 -2.054 1.00 75.18 40 GLY B CA 1
ATOM 1377 C C . GLY B 1 40 ? 17.421 -46.504 -3.482 1.00 73.16 40 GLY B C 1
ATOM 1378 O O . GLY B 1 40 ? 17.562 -45.355 -3.914 1.00 65.86 40 GLY B O 1
ATOM 1379 N N . LEU B 1 41 ? 17.608 -47.579 -4.227 1.00 68.83 41 LEU B N 1
ATOM 1380 C CA . LEU B 1 41 ? 17.993 -47.473 -5.597 1.00 68.00 41 LEU B CA 1
ATOM 1381 C C . LEU B 1 41 ? 16.926 -48.162 -6.437 1.00 68.64 41 LEU B C 1
ATOM 1382 O O . LEU B 1 41 ? 16.230 -49.031 -5.951 1.00 74.15 41 LEU B O 1
ATOM 1387 N N . PRO B 1 42 ? 16.808 -47.784 -7.712 1.00 71.11 42 PRO B N 1
ATOM 1388 C CA . PRO B 1 42 ? 15.775 -48.372 -8.543 1.00 69.76 42 PRO B CA 1
ATOM 1389 C C . PRO B 1 42 ? 15.982 -49.855 -8.791 1.00 72.08 42 PRO B C 1
ATOM 1390 O O . PRO B 1 42 ? 17.113 -50.298 -8.820 1.00 76.89 42 PRO B O 1
ATOM 1394 N N . MET B 1 43 ? 14.883 -50.595 -8.963 1.00 82.10 43 MET B N 1
ATOM 1395 C CA . MET B 1 43 ? 14.913 -52.051 -9.104 1.00 84.34 43 MET B CA 1
ATOM 1396 C C . MET B 1 43 ? 15.729 -52.507 -10.298 1.00 77.40 43 MET B C 1
ATOM 1397 O O . MET B 1 43 ? 16.343 -53.563 -10.216 1.00 87.46 43 MET B O 1
ATOM 1402 N N . SER B 1 44 ? 15.766 -51.734 -11.388 1.00 70.67 44 SER B N 1
ATOM 1403 C CA . SER B 1 44 ? 16.540 -52.158 -12.573 1.00 75.02 44 SER B CA 1
ATOM 1404 C C . SER B 1 44 ? 16.998 -51.033 -13.501 1.00 68.81 44 SER B C 1
ATOM 1405 O O . SER B 1 44 ? 16.664 -49.870 -13.332 1.00 67.29 44 SER B O 1
ATOM 1408 N N . ASP B 1 45 ? 17.792 -51.419 -14.489 1.00 68.31 45 ASP B N 1
ATOM 1409 C CA . ASP B 1 45 ? 18.330 -50.492 -15.451 1.00 65.53 45 ASP B CA 1
ATOM 1410 C C . ASP B 1 45 ? 17.645 -50.875 -16.775 1.00 64.00 45 ASP B C 1
ATOM 1411 O O . ASP B 1 45 ? 17.901 -51.945 -17.311 1.00 67.26 45 ASP B O 1
ATOM 1416 N N . GLN B 1 46 ? 16.734 -50.026 -17.259 1.00 61.89 46 GLN B N 1
ATOM 1417 C CA . GLN B 1 46 ? 16.057 -50.208 -18.551 1.00 62.74 46 GLN B CA 1
ATOM 1418 C C . GLN B 1 46 ? 16.496 -49.104 -19.536 1.00 61.44 46 GLN B C 1
ATOM 1419 O O . GLN B 1 46 ? 16.163 -47.938 -19.361 1.00 62.59 46 GLN B O 1
ATOM 1425 N N . TYR B 1 47 ? 17.250 -49.462 -20.566 1.00 65.44 47 TYR B N 1
ATOM 1426 C CA . TYR B 1 47 ? 17.578 -48.531 -21.655 1.00 65.09 47 TYR B CA 1
ATOM 1427 C C . TYR B 1 47 ? 16.761 -48.760 -22.944 1.00 68.18 47 TYR B C 1
ATOM 1428 O O . TYR B 1 47 ? 16.552 -49.885 -23.386 1.00 69.01 47 TYR B O 1
ATOM 1437 N N . VAL B 1 48 ? 16.330 -47.661 -23.551 1.00 70.79 48 VAL B N 1
ATOM 1438 C CA . VAL B 1 48 ? 15.572 -47.670 -24.771 1.00 63.72 48 VAL B CA 1
ATOM 1439 C C . VAL B 1 48 ? 16.399 -46.985 -25.840 1.00 66.39 48 VAL B C 1
ATOM 1440 O O . VAL B 1 48 ? 17.210 -46.126 -25.534 1.00 76.92 48 VAL B O 1
ATOM 1444 N N . LYS B 1 49 ? 16.250 -47.416 -27.085 1.00 77.26 49 LYS B N 1
ATOM 1445 C CA . LYS B 1 49 ? 16.729 -46.648 -28.240 1.00 84.91 49 LYS B CA 1
ATOM 1446 C C . LYS B 1 49 ? 15.595 -45.664 -28.496 1.00 87.06 49 LYS B C 1
ATOM 1447 O O . LYS B 1 49 ? 14.428 -46.072 -28.539 1.00 90.64 49 LYS B O 1
ATOM 1453 N N . LEU B 1 50 ? 15.917 -44.381 -28.636 1.00 80.53 50 LEU B N 1
ATOM 1454 C CA . LEU B 1 50 ? 14.899 -43.331 -28.558 1.00 83.15 50 LEU B CA 1
ATOM 1455 C C . LEU B 1 50 ? 14.147 -43.106 -29.894 1.00 100.42 50 LEU B C 1
ATOM 1456 O O . LEU B 1 50 ? 14.766 -42.784 -30.932 1.00 114.94 50 LEU B O 1
ATOM 1461 N N . GLU B 1 51 ? 12.815 -43.279 -29.860 1.00 109.33 51 GLU B N 1
ATOM 1462 C CA . GLU B 1 51 ? 11.922 -42.858 -30.970 1.00 109.78 51 GLU B CA 1
ATOM 1463 C C . GLU B 1 51 ? 11.979 -41.311 -31.057 1.00 109.91 51 GLU B C 1
ATOM 1464 O O . GLU B 1 51 ? 11.053 -40.644 -30.599 1.00 96.30 51 GLU B O 1
ATOM 1470 N N . GLU B 1 52 ? 13.054 -40.740 -31.633 1.00 111.90 52 GLU B N 1
ATOM 1471 C CA . GLU B 1 52 ? 13.253 -39.273 -31.624 1.00 102.71 52 GLU B CA 1
ATOM 1472 C C . GLU B 1 52 ? 11.991 -38.549 -32.110 1.00 103.28 52 GLU B C 1
ATOM 1473 O O . GLU B 1 52 ? 11.677 -37.478 -31.605 1.00 101.81 52 GLU B O 1
ATOM 1479 N N . ALA B 1 53 ? 11.252 -39.175 -33.037 1.00 104.67 53 ALA B N 1
ATOM 1480 C CA . ALA B 1 53 ? 10.000 -38.628 -33.613 1.00 96.15 53 ALA B CA 1
ATOM 1481 C C . ALA B 1 53 ? 8.700 -38.947 -32.835 1.00 99.02 53 ALA B C 1
ATOM 1482 O O . ALA B 1 53 ? 7.674 -38.321 -33.089 1.00 85.68 53 ALA B O 1
ATOM 1484 N N . MET B 1 54 ? 8.745 -39.919 -31.911 1.00 113.73 54 MET B N 1
ATOM 1485 C CA . MET B 1 54 ? 7.571 -40.365 -31.111 1.00 109.96 54 MET B CA 1
ATOM 1486 C C . MET B 1 54 ? 7.908 -40.549 -29.594 1.00 102.53 54 MET B C 1
ATOM 1487 O O . MET B 1 54 ? 7.563 -41.562 -28.963 1.00 119.29 54 MET B O 1
ATOM 1492 N N . ALA B 1 55 ? 8.584 -39.577 -29.001 1.00 78.38 55 ALA B N 1
ATOM 1493 C CA . ALA B 1 55 ? 9.116 -39.730 -27.648 1.00 67.75 55 ALA B CA 1
ATOM 1494 C C . ALA B 1 55 ? 8.790 -38.435 -26.954 1.00 64.87 55 ALA B C 1
ATOM 1495 O O . ALA B 1 55 ? 9.454 -37.389 -27.166 1.00 68.16 55 ALA B O 1
ATOM 1497 N N . ILE B 1 56 ? 7.693 -38.480 -26.214 1.00 64.43 56 ILE B N 1
ATOM 1498 C CA . ILE B 1 56 ? 7.407 -37.452 -25.224 1.00 65.04 56 ILE B CA 1
ATOM 1499 C C . ILE B 1 56 ? 8.035 -37.942 -23.923 1.00 64.22 56 ILE B C 1
ATOM 1500 O O . ILE B 1 56 ? 7.723 -39.020 -23.434 1.00 66.86 56 ILE B O 1
ATOM 1505 N N . LEU B 1 57 ? 8.935 -37.144 -23.383 1.00 61.85 57 LEU B N 1
ATOM 1506 C CA . LEU B 1 57 ? 9.756 -37.540 -22.271 1.00 61.57 57 LEU B CA 1
ATOM 1507 C C . LEU B 1 57 ? 9.147 -37.163 -20.929 1.00 61.26 57 LEU B C 1
ATOM 1508 O O . LEU B 1 57 ? 9.276 -37.873 -19.946 1.00 61.76 57 LEU B O 1
ATOM 1513 N N . PHE B 1 58 ? 8.472 -36.030 -20.894 1.00 62.66 58 PHE B N 1
ATOM 1514 C CA . PHE B 1 58 ? 7.959 -35.481 -19.650 1.00 60.50 58 PHE B CA 1
ATOM 1515 C C . PHE B 1 58 ? 6.741 -34.621 -19.929 1.00 60.09 58 PHE B C 1
ATOM 1516 O O . PHE B 1 58 ? 6.622 -34.040 -20.995 1.00 60.63 58 PHE B O 1
ATOM 1524 N N . ALA B 1 59 ? 5.839 -34.526 -18.976 1.00 59.26 59 ALA B N 1
ATOM 1525 C CA . ALA B 1 59 ? 4.683 -33.694 -19.163 1.00 61.00 59 ALA B CA 1
ATOM 1526 C C . ALA B 1 59 ? 4.361 -33.070 -17.835 1.00 61.42 59 ALA B C 1
ATOM 1527 O O . ALA B 1 59 ? 4.560 -33.721 -16.820 1.00 61.63 59 ALA B O 1
ATOM 1529 N N . VAL B 1 60 ? 3.876 -31.825 -17.834 1.00 61.76 60 VAL B N 1
ATOM 1530 C CA . VAL B 1 60 ? 3.547 -31.123 -16.589 1.00 62.33 60 VAL B CA 1
ATOM 1531 C C . VAL B 1 60 ? 2.380 -30.153 -16.772 1.00 62.84 60 VAL B C 1
ATOM 1532 O O . VAL B 1 60 ? 2.270 -29.548 -17.819 1.00 62.33 60 VAL B O 1
ATOM 1536 N N . VAL B 1 61 ? 1.487 -30.057 -15.774 1.00 64.14 61 VAL B N 1
ATOM 1537 C CA . VAL B 1 61 ? 0.458 -29.032 -15.742 1.00 63.04 61 VAL B CA 1
ATOM 1538 C C . VAL B 1 61 ? 0.820 -28.070 -14.626 1.00 63.74 61 VAL B C 1
ATOM 1539 O O . VAL B 1 61 ? 1.145 -28.487 -13.525 1.00 63.89 61 VAL B O 1
ATOM 1543 N N . ALA B 1 62 ? 0.782 -26.779 -14.915 1.00 64.07 62 ALA B N 1
ATOM 1544 C CA . ALA B 1 62 ? 1.136 -25.795 -13.921 1.00 63.71 62 ALA B CA 1
ATOM 1545 C C . ALA B 1 62 ? 0.227 -24.590 -14.007 1.00 65.73 62 ALA B C 1
ATOM 1546 O O . ALA B 1 62 ? -0.472 -24.371 -14.996 1.00 68.43 62 ALA B O 1
ATOM 1548 N N . ARG B 1 63 ? 0.213 -23.824 -12.935 1.00 65.54 63 ARG B N 1
ATOM 1549 C CA . ARG B 1 63 ? -0.320 -22.498 -12.965 1.00 66.80 63 ARG B CA 1
ATOM 1550 C C . ARG B 1 63 ? 0.862 -21.595 -12.647 1.00 66.39 63 ARG B C 1
ATOM 1551 O O . ARG B 1 63 ? 1.520 -21.730 -11.614 1.00 66.83 63 ARG B O 1
ATOM 1559 N N . GLY B 1 64 ? 1.156 -20.682 -13.549 1.00 67.04 64 GLY B N 1
ATOM 1560 C CA . GLY B 1 64 ? 2.343 -19.866 -13.394 1.00 68.63 64 GLY B CA 1
ATOM 1561 C C . GLY B 1 64 ? 3.519 -20.746 -13.065 1.00 66.52 64 GLY B C 1
ATOM 1562 O O . GLY B 1 64 ? 3.869 -21.605 -13.859 1.00 66.76 64 GLY B O 1
ATOM 1563 N N . THR B 1 65 ? 4.091 -20.541 -11.881 1.00 66.08 65 THR B N 1
ATOM 1564 C CA . THR B 1 65 ? 5.269 -21.233 -11.471 1.00 66.07 65 THR B CA 1
ATOM 1565 C C . THR B 1 65 ? 4.935 -22.385 -10.537 1.00 66.52 65 THR B C 1
ATOM 1566 O O . THR B 1 65 ? 5.821 -23.096 -10.045 1.00 69.85 65 THR B O 1
ATOM 1570 N N . THR B 1 66 ? 3.650 -22.583 -10.307 1.00 64.71 66 THR B N 1
ATOM 1571 C CA . THR B 1 66 ? 3.194 -23.642 -9.398 1.00 66.64 66 THR B CA 1
ATOM 1572 C C . THR B 1 66 ? 2.765 -24.913 -10.096 1.00 65.26 66 THR B C 1
ATOM 1573 O O . THR B 1 66 ? 1.793 -24.901 -10.794 1.00 66.52 66 THR B O 1
ATOM 1577 N N . ILE B 1 67 ? 3.468 -26.011 -9.872 1.00 63.83 67 ILE B N 1
ATOM 1578 C CA . ILE B 1 67 ? 3.179 -27.291 -10.538 1.00 65.26 67 ILE B CA 1
ATOM 1579 C C . ILE B 1 67 ? 1.942 -27.973 -9.912 1.00 66.07 67 ILE B C 1
ATOM 1580 O O . ILE B 1 67 ? 1.814 -27.967 -8.715 1.00 66.66 67 ILE B O 1
ATOM 1585 N N . LEU B 1 68 ? 1.032 -28.549 -10.694 1.00 65.68 68 LEU B N 1
ATOM 1586 C CA . LEU B 1 68 ? -0.170 -29.195 -10.131 1.00 65.57 68 LEU B CA 1
ATOM 1587 C C . LEU B 1 68 ? -0.163 -30.696 -10.361 1.00 65.61 68 LEU B C 1
ATOM 1588 O O . LEU B 1 68 ? -0.654 -31.465 -9.533 1.00 68.13 68 LEU B O 1
ATOM 1593 N N . ALA B 1 69 ? 0.354 -31.109 -11.511 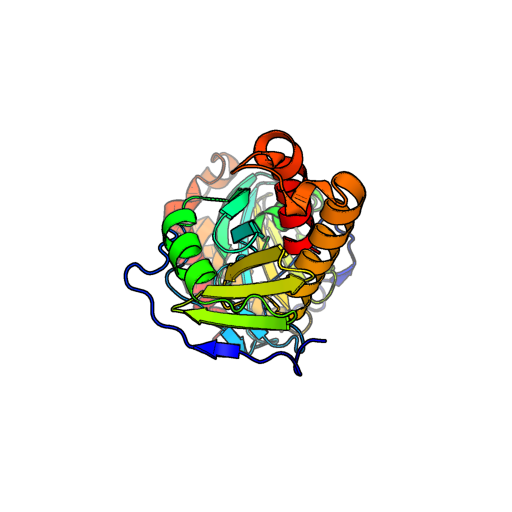1.00 64.87 69 ALA B N 1
ATOM 1594 C CA . ALA B 1 69 ? 0.612 -32.533 -11.798 1.00 65.56 69 ALA B CA 1
ATOM 1595 C C . ALA B 1 69 ? 1.774 -32.675 -12.801 1.00 64.16 69 ALA B C 1
ATOM 1596 O O . ALA B 1 69 ? 2.121 -31.727 -13.494 1.00 64.20 69 ALA B O 1
ATOM 1598 N N . LYS B 1 70 ? 2.409 -33.837 -12.817 1.00 64.19 70 LYS B N 1
ATOM 1599 C CA . LYS B 1 70 ? 3.601 -34.090 -13.637 1.00 63.43 70 LYS B CA 1
ATOM 1600 C C . LYS B 1 70 ? 3.728 -35.594 -13.901 1.00 64.56 70 LYS B C 1
ATOM 1601 O O . LYS B 1 70 ? 3.140 -36.423 -13.187 1.00 66.31 70 LYS B O 1
ATOM 1607 N N . HIS B 1 71 ? 4.521 -35.949 -14.898 1.00 62.20 71 HIS B N 1
ATOM 1608 C CA . HIS B 1 71 ? 4.893 -37.319 -15.062 1.00 61.30 71 HIS B CA 1
ATOM 1609 C C . HIS B 1 71 ? 6.067 -37.411 -15.979 1.00 60.00 71 HIS B C 1
ATOM 1610 O O . HIS B 1 71 ? 6.125 -36.712 -16.955 1.00 62.07 71 HIS B O 1
ATOM 1617 N N . ALA B 1 72 ? 7.032 -38.242 -15.622 1.00 61.46 72 ALA B N 1
ATOM 1618 C CA . ALA B 1 72 ? 8.209 -38.467 -16.423 1.00 60.98 72 ALA B CA 1
ATOM 1619 C C . ALA B 1 72 ? 8.179 -39.911 -16.862 1.00 60.84 72 ALA B C 1
ATOM 1620 O O . ALA B 1 72 ? 7.701 -40.789 -16.155 1.00 62.41 72 ALA B O 1
ATOM 1622 N N . TRP B 1 73 ? 8.736 -40.145 -18.031 1.00 60.70 73 TRP B N 1
ATOM 1623 C CA . TRP B 1 73 ? 8.674 -41.417 -18.664 1.00 59.66 73 TRP B CA 1
ATOM 1624 C C . TRP B 1 73 ? 10.009 -42.066 -18.383 1.00 61.16 73 TRP B C 1
ATOM 1625 O O . TRP B 1 73 ? 10.097 -43.271 -18.149 1.00 63.88 73 TRP B O 1
ATOM 1636 N N . CYS B 1 74 ? 11.039 -41.235 -18.314 1.00 60.41 74 CYS B N 1
ATOM 1637 C CA . CYS B 1 74 ? 12.403 -41.722 -18.201 1.00 63.12 74 CYS B CA 1
ATOM 1638 C C . CYS B 1 74 ? 13.239 -40.884 -17.194 1.00 61.90 74 CYS B C 1
ATOM 1639 O O . CYS B 1 74 ? 12.699 -40.006 -16.533 1.00 61.21 74 CYS B O 1
ATOM 1642 N N . GLY B 1 75 ? 14.539 -41.160 -17.068 1.00 60.31 75 GLY B N 1
ATOM 1643 C CA . GLY B 1 75 ? 15.379 -40.464 -16.085 1.00 61.98 75 GLY B CA 1
ATOM 1644 C C . GLY B 1 75 ? 15.701 -39.058 -16.537 1.00 60.31 75 GLY B C 1
ATOM 1645 O O . GLY B 1 75 ? 15.833 -38.823 -17.730 1.00 62.33 75 GLY B O 1
ATOM 1646 N N . GLY B 1 76 ? 15.795 -38.113 -15.607 1.00 58.69 76 GLY B N 1
ATOM 1647 C CA . GLY B 1 76 ? 16.165 -36.749 -15.968 1.00 58.58 76 GLY B CA 1
ATOM 1648 C C . GLY B 1 76 ? 15.905 -35.714 -14.894 1.00 59.01 76 GLY B C 1
ATOM 1649 O O . GLY B 1 76 ? 15.035 -35.888 -14.031 1.00 59.09 76 GLY B O 1
ATOM 1650 N N . ASN B 1 77 ? 16.657 -34.620 -14.955 1.00 59.07 77 ASN B N 1
ATOM 1651 C CA . ASN B 1 77 ? 16.445 -33.501 -14.038 1.00 57.68 77 ASN B CA 1
ATOM 1652 C C . ASN B 1 77 ? 15.283 -32.644 -14.504 1.00 57.64 77 ASN B C 1
ATOM 1653 O O . ASN B 1 77 ? 15.429 -31.450 -14.753 1.00 58.93 77 ASN B O 1
ATOM 1658 N N . PHE B 1 78 ? 14.113 -33.265 -14.585 1.00 57.49 78 PHE B N 1
ATOM 1659 C CA . PHE B 1 78 ? 12.964 -32.615 -15.190 1.00 57.05 78 PHE B CA 1
ATOM 1660 C C . PHE B 1 78 ? 12.384 -31.491 -14.344 1.00 57.94 78 PHE B C 1
ATOM 1661 O O . PHE B 1 78 ? 11.968 -30.470 -14.882 1.00 58.18 78 PHE B O 1
ATOM 1669 N N . LEU B 1 79 ? 12.392 -31.648 -13.029 1.00 58.51 79 LEU B N 1
ATOM 1670 C CA . LEU B 1 79 ? 11.816 -30.624 -12.170 1.00 58.67 79 LEU B CA 1
ATOM 1671 C C . LEU B 1 79 ? 12.762 -29.443 -12.040 1.00 58.03 79 LEU B C 1
ATOM 1672 O O . LEU B 1 79 ? 12.336 -28.306 -11.810 1.00 58.57 79 LEU B O 1
ATOM 1677 N N . GLU B 1 80 ? 14.049 -29.719 -12.184 1.00 57.49 80 GLU B N 1
ATOM 1678 C CA . GLU B 1 80 ? 15.027 -28.653 -12.130 1.00 57.66 80 GLU B CA 1
ATOM 1679 C C . GLU B 1 80 ? 14.790 -27.723 -13.306 1.00 58.84 80 GLU B C 1
ATOM 1680 O O . GLU B 1 80 ? 14.656 -26.499 -13.164 1.00 58.01 80 GLU B O 1
ATOM 1686 N N . VAL B 1 81 ? 14.740 -28.333 -14.485 1.00 58.96 81 VAL B N 1
ATOM 1687 C CA . VAL B 1 81 ? 14.568 -27.611 -15.727 1.00 56.90 81 VAL B CA 1
ATOM 1688 C C . VAL B 1 81 ? 13.169 -26.982 -15.745 1.00 59.51 81 VAL B C 1
ATOM 1689 O O . VAL B 1 81 ? 13.014 -25.815 -16.090 1.00 59.45 81 VAL B O 1
ATOM 1693 N N . THR B 1 82 ? 12.149 -27.746 -15.350 1.00 58.92 82 THR B N 1
ATOM 1694 C CA . THR B 1 82 ? 10.800 -27.220 -15.380 1.00 57.66 82 THR B CA 1
ATOM 1695 C C . THR B 1 82 ? 10.675 -25.924 -14.583 1.00 58.97 82 THR B C 1
ATOM 1696 O O . THR B 1 82 ? 9.944 -25.042 -14.961 1.00 61.35 82 THR B O 1
ATOM 1700 N N . GLU B 1 83 ? 11.370 -25.800 -13.468 1.00 60.18 83 GLU B N 1
ATOM 1701 C CA . GLU B 1 83 ? 11.263 -24.564 -12.687 1.00 62.19 83 GLU B CA 1
ATOM 1702 C C . GLU B 1 83 ? 11.868 -23.418 -13.472 1.00 61.21 83 GLU B C 1
ATOM 1703 O O . GLU B 1 83 ? 11.367 -22.299 -13.435 1.00 61.82 83 GLU B O 1
ATOM 1709 N N . GLN B 1 84 ? 12.949 -23.693 -14.185 1.00 60.61 84 GLN B N 1
ATOM 1710 C CA . GLN B 1 84 ? 13.575 -22.650 -14.999 1.00 61.33 84 GLN B CA 1
ATOM 1711 C C . GLN B 1 84 ? 12.683 -22.279 -16.175 1.00 62.35 84 GLN B C 1
ATOM 1712 O O . GLN B 1 84 ? 12.634 -21.103 -16.564 1.00 64.36 84 GLN B O 1
ATOM 1718 N N . ILE B 1 85 ? 11.991 -23.257 -16.751 1.00 59.56 85 ILE B N 1
ATOM 1719 C CA . ILE B 1 85 ? 11.134 -22.943 -17.872 1.00 59.74 85 ILE B CA 1
ATOM 1720 C C . ILE B 1 85 ? 9.955 -22.109 -17.443 1.00 61.87 85 ILE B C 1
ATOM 1721 O O . ILE B 1 85 ? 9.716 -21.052 -17.997 1.00 63.97 85 ILE B O 1
ATOM 1726 N N . LEU B 1 86 ? 9.194 -22.587 -16.478 1.00 62.61 86 LEU B N 1
ATOM 1727 C CA . LEU B 1 86 ? 7.949 -21.909 -16.128 1.00 62.74 86 LEU B CA 1
ATOM 1728 C C . LEU B 1 86 ? 8.215 -20.432 -15.827 1.00 63.68 86 LEU B C 1
ATOM 1729 O O . LEU B 1 86 ? 7.376 -19.585 -16.081 1.00 64.74 86 LEU B O 1
ATOM 1734 N N . ALA B 1 87 ? 9.408 -20.117 -15.327 1.00 63.92 87 ALA B N 1
ATOM 1735 C CA . ALA B 1 87 ? 9.791 -18.732 -14.980 1.00 63.65 87 ALA B CA 1
ATOM 1736 C C . ALA B 1 87 ? 9.698 -17.806 -16.187 1.00 63.35 87 ALA B C 1
ATOM 1737 O O . ALA B 1 87 ? 9.450 -16.609 -16.049 1.00 66.43 87 ALA B O 1
ATOM 1739 N N . LYS B 1 88 ? 9.868 -18.391 -17.364 1.00 62.89 88 LYS B N 1
ATOM 1740 C CA . LYS B 1 88 ? 9.958 -17.655 -18.632 1.00 64.71 88 LYS B CA 1
ATOM 1741 C C . LYS B 1 88 ? 8.610 -17.399 -19.329 1.00 66.04 88 LYS B C 1
ATOM 1742 O O . LYS B 1 88 ? 8.449 -16.429 -20.070 1.00 66.72 88 LYS B O 1
ATOM 1748 N N . ILE B 1 89 ? 7.647 -18.269 -19.071 1.00 65.83 89 ILE B N 1
ATOM 1749 C CA . ILE B 1 89 ? 6.366 -18.248 -19.764 1.00 65.80 89 ILE B CA 1
ATOM 1750 C C . ILE B 1 89 ? 5.438 -17.106 -19.345 1.00 64.91 89 ILE B C 1
ATOM 1751 O O . ILE B 1 89 ? 5.044 -17.016 -18.185 1.00 65.65 89 ILE B O 1
ATOM 1756 N N . PRO B 1 90 ? 5.042 -16.259 -20.308 1.00 67.62 90 PRO B N 1
ATOM 1757 C CA . PRO B 1 90 ? 4.068 -15.194 -20.031 1.00 70.60 90 PRO B CA 1
ATOM 1758 C C . PRO B 1 90 ? 2.640 -15.700 -19.784 1.00 69.46 90 PRO B C 1
ATOM 1759 O O . PRO B 1 90 ? 2.190 -16.673 -20.402 1.00 68.51 90 PRO B O 1
ATOM 1763 N N . SER B 1 91 ? 1.941 -15.006 -18.892 1.00 69.08 91 SER B N 1
ATOM 1764 C CA . SER B 1 91 ? 0.658 -15.481 -18.348 1.00 71.16 91 SER B CA 1
ATOM 1765 C C . SER B 1 91 ? -0.518 -15.434 -19.338 1.00 72.08 91 SER B C 1
ATOM 1766 O O . SER B 1 91 ? -1.501 -16.166 -19.203 1.00 70.01 91 SER B O 1
ATOM 1769 N N . GLU B 1 92 ? -0.420 -14.564 -20.332 1.00 74.29 92 GLU B N 1
ATOM 1770 C CA . GLU B 1 92 ? -1.483 -14.424 -21.318 1.00 71.57 92 GLU B CA 1
ATOM 1771 C C . GLU B 1 92 ? -1.447 -15.661 -22.172 1.00 69.40 92 GLU B C 1
ATOM 1772 O O . GLU B 1 92 ? -0.398 -16.272 -22.346 1.00 69.72 92 GLU B O 1
ATOM 1778 N N . ASN B 1 93 ? -2.614 -16.021 -22.684 1.00 71.69 93 ASN B N 1
ATOM 1779 C CA . ASN B 1 93 ? -2.783 -17.191 -23.522 1.00 70.27 93 ASN B CA 1
ATOM 1780 C C . ASN B 1 93 ? -1.784 -17.173 -24.660 1.00 69.47 93 ASN B C 1
ATOM 1781 O O . ASN B 1 93 ? -1.558 -16.143 -25.281 1.00 69.71 93 ASN B O 1
ATOM 1786 N N . ASN B 1 94 ? -1.160 -18.314 -24.919 1.00 69.78 94 ASN B N 1
ATOM 1787 C CA . ASN B 1 94 ? -0.443 -18.516 -26.183 1.00 68.92 94 ASN B CA 1
ATOM 1788 C C . ASN B 1 94 ? 0.141 -19.932 -26.240 1.00 66.44 94 ASN B C 1
ATOM 1789 O O . ASN B 1 94 ? -0.003 -20.703 -25.300 1.00 67.00 94 ASN B O 1
ATOM 1794 N N . LYS B 1 95 ? 0.778 -20.264 -27.352 1.00 65.10 95 LYS B N 1
ATOM 1795 C CA . LYS B 1 95 ? 1.363 -21.563 -27.551 1.00 63.25 95 LYS B CA 1
ATOM 1796 C C . LYS B 1 95 ? 2.757 -21.324 -28.114 1.00 61.83 95 LYS B C 1
ATOM 1797 O O . LYS B 1 95 ? 3.005 -20.318 -28.752 1.00 62.09 95 LYS B O 1
ATOM 1803 N N . LEU B 1 96 ? 3.690 -22.226 -27.864 1.00 63.21 96 LEU B N 1
ATOM 1804 C CA . LEU B 1 96 ? 5.083 -21.962 -28.239 1.00 62.34 96 LEU B CA 1
ATOM 1805 C C . LEU B 1 96 ? 5.947 -23.196 -28.082 1.00 60.32 96 LEU B C 1
ATOM 1806 O O . LEU B 1 96 ? 5.571 -24.132 -27.399 1.00 60.23 96 LEU B O 1
ATOM 1811 N N . THR B 1 97 ? 7.101 -23.188 -28.721 1.00 58.86 97 THR B N 1
ATOM 1812 C CA . THR B 1 97 ? 8.094 -24.208 -28.482 1.00 58.26 97 THR B CA 1
ATOM 1813 C C . THR B 1 97 ? 9.413 -23.535 -28.132 1.00 60.68 97 THR B C 1
ATOM 1814 O O . THR B 1 97 ? 9.792 -22.560 -28.781 1.00 64.53 97 THR B O 1
ATOM 1818 N N . TYR B 1 98 ? 10.104 -24.028 -27.105 1.00 59.79 98 TYR B N 1
ATOM 1819 C CA . TYR B 1 98 ? 11.430 -23.521 -26.753 1.00 59.24 98 TYR B CA 1
ATOM 1820 C C . TYR B 1 98 ? 12.478 -24.532 -27.132 1.00 58.26 98 TYR B C 1
ATOM 1821 O O . TYR B 1 98 ? 12.259 -25.733 -27.066 1.00 58.49 98 TYR B O 1
ATOM 1830 N N . SER B 1 99 ? 13.632 -24.060 -27.553 1.00 58.96 99 SER B N 1
ATOM 1831 C CA . SER B 1 99 ? 14.678 -24.985 -27.933 1.00 59.41 99 SER B CA 1
ATOM 1832 C C . SER B 1 99 ? 15.844 -24.748 -27.030 1.00 60.46 99 SER B C 1
ATOM 1833 O O . SER B 1 99 ? 16.271 -23.614 -26.842 1.00 61.02 99 SER B O 1
ATOM 1836 N N . HIS B 1 100 ? 16.360 -25.838 -26.469 1.00 62.49 100 HIS B N 1
ATOM 1837 C CA . HIS B 1 100 ? 17.674 -25.838 -25.823 1.00 59.54 100 HIS B CA 1
ATOM 1838 C C . HIS B 1 100 ? 18.401 -27.174 -25.997 1.00 58.71 100 HIS B C 1
ATOM 1839 O O . HIS B 1 100 ? 17.812 -28.237 -25.847 1.00 60.52 100 HIS B O 1
ATOM 1846 N N . GLY B 1 101 ? 19.684 -27.109 -26.295 1.00 57.70 101 GLY B N 1
ATOM 1847 C CA . GLY B 1 101 ? 20.443 -28.303 -26.559 1.00 57.78 101 GLY B CA 1
ATOM 1848 C C . GLY B 1 101 ? 19.640 -29.143 -27.505 1.00 59.92 101 GLY B C 1
ATOM 1849 O O . GLY B 1 101 ? 19.043 -28.608 -28.437 1.00 62.22 101 GLY B O 1
ATOM 1850 N N . ASN B 1 102 ? 19.583 -30.452 -27.261 1.00 61.87 102 ASN B N 1
ATOM 1851 C CA . ASN B 1 102 ? 18.944 -31.380 -28.191 1.00 61.16 102 ASN B CA 1
ATOM 1852 C C . ASN B 1 102 ? 17.480 -31.577 -27.912 1.00 60.28 102 ASN B C 1
ATOM 1853 O O . ASN B 1 102 ? 16.891 -32.565 -28.360 1.00 61.71 102 ASN B O 1
ATOM 1858 N N . TYR B 1 103 ? 16.880 -30.628 -27.207 1.00 59.85 103 TYR B N 1
ATOM 1859 C CA . TYR B 1 103 ? 15.533 -30.827 -26.704 1.00 61.14 103 TYR B CA 1
ATOM 1860 C C . TYR B 1 103 ? 14.632 -29.662 -27.039 1.00 59.87 103 TYR B C 1
ATOM 1861 O O . TYR B 1 103 ? 15.102 -28.573 -27.256 1.00 59.57 103 TYR B O 1
ATOM 1870 N N . LEU B 1 104 ? 13.333 -29.917 -27.074 1.00 59.64 104 LEU B N 1
ATOM 1871 C CA . LEU B 1 104 ? 12.347 -28.888 -27.314 1.00 59.33 104 LEU B CA 1
ATOM 1872 C C . LEU B 1 104 ? 11.337 -28.964 -26.208 1.00 58.63 104 LEU B C 1
ATOM 1873 O O . LEU B 1 104 ? 11.076 -30.023 -25.659 1.00 58.81 104 LEU B O 1
ATOM 1878 N N . PHE B 1 105 ? 10.784 -27.820 -25.861 1.00 58.59 105 PHE B N 1
ATOM 1879 C CA . PHE B 1 105 ? 9.811 -27.733 -24.787 1.00 58.30 105 PHE B CA 1
ATOM 1880 C C . PHE B 1 105 ? 8.574 -27.044 -25.301 1.00 58.08 105 PHE B C 1
ATOM 1881 O O . PHE B 1 105 ? 8.639 -25.886 -25.660 1.00 59.02 105 PHE B O 1
ATOM 1889 N N . HIS B 1 106 ? 7.454 -27.756 -25.374 1.00 58.62 106 HIS B N 1
ATOM 1890 C CA . HIS B 1 106 ? 6.237 -27.273 -26.034 1.00 58.55 106 HIS B CA 1
ATOM 1891 C C . HIS B 1 106 ? 5.183 -27.023 -25.025 1.00 58.46 106 HIS B C 1
ATOM 1892 O O . HIS B 1 106 ? 4.893 -27.904 -24.239 1.00 59.32 106 HIS B O 1
ATOM 1899 N N . TYR B 1 107 ? 4.550 -25.862 -25.077 1.00 60.21 107 TYR B N 1
ATOM 1900 C CA . TYR B 1 107 ? 3.505 -25.570 -24.127 1.00 60.68 107 TYR B CA 1
ATOM 1901 C C . TYR B 1 107 ? 2.321 -24.857 -24.748 1.00 61.89 107 TYR B C 1
ATOM 1902 O O . TYR B 1 107 ? 2.421 -24.287 -25.828 1.00 61.57 107 TYR B O 1
ATOM 1911 N N . ILE B 1 108 ? 1.192 -24.945 -24.052 1.00 63.31 108 ILE B N 1
ATOM 1912 C CA . ILE B 1 108 ? -0.012 -24.166 -24.327 1.00 63.83 108 ILE B CA 1
ATOM 1913 C C . ILE B 1 108 ? -0.323 -23.467 -23.036 1.00 65.54 108 ILE B C 1
ATOM 1914 O O . ILE B 1 108 ? -0.475 -24.127 -22.008 1.00 65.77 108 ILE B O 1
ATOM 1919 N N . CYS B 1 109 ? -0.430 -22.152 -23.047 1.00 66.36 109 CYS B N 1
ATOM 1920 C CA . CYS B 1 109 ? -0.909 -21.483 -21.864 1.00 67.65 109 CYS B CA 1
ATOM 1921 C C . CYS B 1 109 ? -2.343 -21.064 -22.129 1.00 69.60 109 CYS B C 1
ATOM 1922 O O . CYS B 1 109 ? -2.623 -20.397 -23.126 1.00 69.23 109 CYS B O 1
ATOM 1925 N N . GLN B 1 110 ? -3.267 -21.437 -21.248 1.00 70.90 110 GLN B N 1
ATOM 1926 C CA . GLN B 1 110 ? -4.654 -21.014 -21.430 1.00 71.43 110 GLN B CA 1
ATOM 1927 C C . GLN B 1 110 ? -5.362 -20.738 -20.110 1.00 70.71 110 GLN B C 1
ATOM 1928 O O . GLN B 1 110 ? -5.454 -21.602 -19.235 1.00 69.39 110 GLN B O 1
ATOM 1934 N N . ASP B 1 111 ? -5.852 -19.508 -19.977 1.00 73.83 111 ASP B N 1
ATOM 1935 C CA . ASP B 1 111 ? -6.432 -19.047 -18.726 1.00 76.66 111 ASP B CA 1
ATOM 1936 C C . ASP B 1 111 ? -5.380 -19.280 -17.639 1.00 72.11 111 ASP B C 1
ATOM 1937 O O . ASP B 1 111 ? -5.647 -19.826 -16.558 1.00 72.55 111 ASP B O 1
ATOM 1942 N N . ARG B 1 112 ? -4.166 -18.848 -17.963 1.00 71.88 112 ARG B N 1
ATOM 1943 C CA . ARG B 1 112 ? -3.001 -18.923 -17.065 1.00 74.08 112 ARG B CA 1
ATOM 1944 C C . ARG B 1 112 ? -2.449 -20.324 -16.743 1.00 70.31 112 ARG B C 1
ATOM 1945 O O . ARG B 1 112 ? -1.360 -20.447 -16.194 1.00 68.78 112 ARG B O 1
ATOM 1953 N N . ILE B 1 113 ? -3.192 -21.373 -17.068 1.00 70.96 113 ILE B N 1
ATOM 1954 C CA . ILE B 1 113 ? -2.723 -22.720 -16.800 1.00 68.75 113 ILE B CA 1
ATOM 1955 C C . ILE B 1 113 ? -1.818 -23.100 -17.935 1.00 68.55 113 ILE B C 1
ATOM 1956 O O . ILE B 1 113 ? -2.193 -22.884 -19.082 1.00 69.22 113 ILE B O 1
ATOM 1961 N N . VAL B 1 114 ? -0.647 -23.672 -17.613 1.00 67.30 114 VAL B N 1
ATOM 1962 C CA . VAL B 1 114 ? 0.374 -24.059 -18.605 1.00 64.63 114 VAL B CA 1
ATOM 1963 C C . VAL B 1 114 ? 0.446 -25.556 -18.782 1.00 63.43 114 VAL B C 1
ATOM 1964 O O . VAL B 1 114 ? 0.588 -26.259 -17.813 1.00 64.58 114 VAL B O 1
ATOM 1968 N N . TYR B 1 115 ? 0.338 -26.053 -20.005 1.00 63.08 115 TYR B N 1
ATOM 1969 C CA . TYR B 1 115 ? 0.406 -27.495 -20.228 1.00 64.50 115 TYR B CA 1
ATOM 1970 C C . TYR B 1 115 ? 1.651 -27.713 -21.069 1.00 62.50 115 TYR B C 1
ATOM 1971 O O . TYR B 1 115 ? 1.720 -27.226 -22.182 1.00 62.44 115 TYR B O 1
ATOM 1980 N N . LEU B 1 116 ? 2.661 -28.376 -20.519 1.00 60.91 116 LEU B N 1
ATOM 1981 C CA . LEU B 1 116 ? 3.973 -28.381 -21.143 1.00 60.20 116 LEU B CA 1
ATOM 1982 C C . LEU B 1 116 ? 4.508 -29.787 -21.275 1.00 60.79 116 LEU B C 1
ATOM 1983 O O . LEU B 1 116 ? 4.212 -30.639 -20.461 1.00 61.22 116 LEU B O 1
ATOM 1988 N N . CYS B 1 117 ? 5.281 -30.040 -22.317 1.00 59.72 117 CYS B N 1
ATOM 1989 C CA . CYS B 1 117 ? 5.949 -31.309 -22.445 1.00 59.27 117 CYS B CA 1
ATOM 1990 C C . CYS B 1 117 ? 7.314 -31.129 -23.099 1.00 58.64 117 CYS B C 1
ATOM 1991 O O . CYS B 1 117 ? 7.621 -30.096 -23.642 1.00 60.21 117 CYS B O 1
ATOM 1994 N N . ILE B 1 118 ? 8.164 -32.117 -22.950 1.00 58.27 118 ILE B N 1
ATOM 1995 C CA . ILE B 1 118 ? 9.552 -32.027 -23.359 1.00 58.06 118 ILE B CA 1
ATOM 1996 C C . ILE B 1 118 ? 9.805 -33.222 -24.252 1.00 60.59 118 ILE B C 1
ATOM 1997 O O . ILE B 1 118 ? 9.343 -34.312 -23.971 1.00 62.29 118 ILE B O 1
ATOM 2002 N N . THR B 1 119 ? 10.559 -33.021 -25.317 1.00 60.70 119 THR B N 1
ATOM 2003 C CA . THR B 1 119 ? 10.764 -34.046 -26.333 1.00 62.40 119 THR B CA 1
ATOM 2004 C C . THR B 1 119 ? 12.106 -33.808 -27.001 1.00 60.98 119 THR B C 1
ATOM 2005 O O . THR B 1 119 ? 12.721 -32.769 -26.837 1.00 60.22 119 THR B O 1
ATOM 2009 N N . ASP B 1 120 ? 12.570 -34.780 -27.754 1.00 62.14 120 ASP B N 1
ATOM 2010 C CA . ASP B 1 120 ? 13.802 -34.582 -28.523 1.00 63.49 120 ASP B CA 1
ATOM 2011 C C . ASP B 1 120 ? 13.631 -33.447 -29.520 1.00 62.84 120 ASP B C 1
ATOM 2012 O O . ASP B 1 120 ? 12.497 -33.064 -29.833 1.00 63.34 120 ASP B O 1
ATOM 2017 N N . ASP B 1 121 ? 14.750 -32.940 -30.054 1.00 62.74 121 ASP B N 1
ATOM 2018 C CA . ASP B 1 121 ? 14.722 -31.878 -31.089 1.00 62.46 121 ASP B CA 1
ATOM 2019 C C . ASP B 1 121 ? 14.110 -32.319 -32.429 1.00 63.85 121 ASP B C 1
ATOM 2020 O O . ASP B 1 121 ? 13.699 -31.488 -33.229 1.00 66.05 121 ASP B O 1
ATOM 2025 N N . ASP B 1 122 ? 14.025 -33.617 -32.679 1.00 64.90 122 ASP B N 1
ATOM 2026 C CA . ASP B 1 122 ? 13.566 -34.084 -33.978 1.00 64.14 122 ASP B CA 1
ATOM 2027 C C . ASP B 1 122 ? 12.159 -34.649 -33.942 1.00 65.10 122 ASP B C 1
ATOM 2028 O O . ASP B 1 122 ? 11.722 -35.308 -34.866 1.00 70.29 122 ASP B O 1
ATOM 2033 N N . PHE B 1 123 ? 11.422 -34.373 -32.895 1.00 64.92 123 PHE B N 1
ATOM 2034 C CA . PHE B 1 123 ? 10.108 -34.955 -32.729 1.00 66.16 123 PHE B CA 1
ATOM 2035 C C . PHE B 1 123 ? 9.114 -34.125 -33.542 1.00 67.89 123 PHE B C 1
ATOM 2036 O O . PHE B 1 123 ? 9.303 -32.927 -33.727 1.00 67.49 123 PHE B O 1
ATOM 2044 N N . GLU B 1 124 ? 8.060 -34.781 -34.026 1.00 69.75 124 GLU B N 1
ATOM 2045 C CA . GLU B 1 124 ? 6.963 -34.129 -34.731 1.00 69.98 124 GLU B CA 1
ATOM 2046 C C . GLU B 1 124 ? 6.148 -33.238 -33.824 1.00 68.75 124 GLU B C 1
ATOM 2047 O O . GLU B 1 124 ? 5.328 -33.730 -33.060 1.00 68.79 124 GLU B O 1
ATOM 2053 N N . ARG B 1 125 ? 6.335 -31.933 -33.949 1.00 68.74 125 ARG B N 1
ATOM 2054 C CA . ARG B 1 125 ? 5.668 -30.961 -33.068 1.00 68.62 125 ARG B CA 1
ATOM 2055 C C . ARG B 1 125 ? 4.140 -31.074 -33.069 1.00 68.83 125 ARG B C 1
ATOM 2056 O O . ARG B 1 125 ? 3.488 -30.913 -32.049 1.00 70.27 125 ARG B O 1
ATOM 2064 N N . SER B 1 126 ? 3.565 -31.377 -34.211 1.00 70.70 126 SER B N 1
ATOM 2065 C CA . SER B 1 126 ? 2.116 -31.524 -34.292 1.00 71.84 126 SER B CA 1
ATOM 2066 C C . SER B 1 126 ? 1.617 -32.623 -33.350 1.00 71.28 126 SER B C 1
ATOM 2067 O O . SER B 1 126 ? 0.482 -32.537 -32.842 1.00 71.82 126 SER B O 1
ATOM 2070 N N . ARG B 1 127 ? 2.452 -33.645 -33.116 1.00 69.81 127 ARG B N 1
ATOM 2071 C CA . ARG B 1 127 ? 2.061 -34.760 -32.237 1.00 70.97 127 ARG B CA 1
ATOM 2072 C C . ARG B 1 127 ? 2.073 -34.255 -30.805 1.00 71.26 127 ARG B C 1
ATOM 2073 O O . ARG B 1 127 ? 1.203 -34.600 -29.998 1.00 70.35 127 ARG B O 1
ATOM 2081 N N . ALA B 1 128 ? 3.062 -33.412 -30.511 1.00 70.43 128 ALA B N 1
ATOM 2082 C CA . ALA B 1 128 ? 3.195 -32.829 -29.193 1.00 68.51 128 ALA B CA 1
ATOM 2083 C C . ALA B 1 128 ? 1.990 -32.011 -28.871 1.00 69.22 128 ALA B C 1
ATOM 2084 O O . ALA B 1 128 ? 1.453 -32.147 -27.796 1.00 70.75 128 ALA B O 1
ATOM 2086 N N . PHE B 1 129 ? 1.559 -31.139 -29.779 1.00 70.01 129 PHE B N 1
ATOM 2087 C CA . PHE B 1 129 ? 0.454 -30.223 -29.443 1.00 69.06 129 PHE B CA 1
ATOM 2088 C C . PHE B 1 129 ? -0.894 -30.895 -29.396 1.00 70.47 129 PHE B C 1
ATOM 2089 O O . PHE B 1 129 ? -1.799 -30.447 -28.705 1.00 68.82 129 PHE B O 1
ATOM 2097 N N . SER B 1 130 ? -0.999 -32.004 -30.109 1.00 71.59 130 SER B N 1
ATOM 2098 C CA . SER B 1 130 ? -2.181 -32.833 -30.040 1.00 71.58 130 SER B CA 1
ATOM 2099 C C . SER B 1 130 ? -2.298 -33.409 -28.630 1.00 71.02 130 SER B C 1
ATOM 2100 O O . SER B 1 130 ? -3.346 -33.339 -27.994 1.00 71.29 130 SER B O 1
ATOM 2103 N N . PHE B 1 131 ? -1.191 -33.987 -28.167 1.00 72.05 131 PHE B N 1
ATOM 2104 C CA . PHE B 1 131 ? -1.053 -34.483 -26.799 1.00 71.27 131 PHE B CA 1
ATOM 2105 C C . PHE B 1 131 ? -1.458 -33.391 -25.826 1.00 70.28 131 PHE B C 1
ATOM 2106 O O . PHE B 1 131 ? -2.324 -33.589 -25.004 1.00 71.73 131 PHE B O 1
ATOM 2114 N N . LEU B 1 132 ? -0.846 -32.223 -25.938 1.00 71.06 132 LEU B N 1
ATOM 2115 C CA . LEU B 1 132 ? -1.143 -31.135 -25.018 1.00 71.26 132 LEU B CA 1
ATOM 2116 C C . LEU B 1 132 ? -2.595 -30.713 -25.068 1.00 72.54 132 LEU B C 1
ATOM 2117 O O . LEU B 1 132 ? -3.195 -30.413 -24.042 1.00 74.20 132 LEU B O 1
ATOM 2122 N N . ASN B 1 133 ? -3.193 -30.687 -26.246 1.00 73.74 133 ASN B N 1
ATOM 2123 C CA . ASN B 1 133 ? -4.591 -30.281 -26.299 1.00 72.84 133 ASN B CA 1
ATOM 2124 C C . ASN B 1 133 ? -5.436 -31.325 -25.616 1.00 73.31 133 ASN B C 1
ATOM 2125 O O . ASN B 1 133 ? -6.320 -30.996 -24.839 1.00 75.35 133 ASN B O 1
ATOM 2130 N N . GLU B 1 134 ? -5.130 -32.595 -25.862 1.00 74.05 134 GLU B N 1
ATOM 2131 C CA . GLU B 1 134 ? -5.873 -33.702 -25.237 1.00 75.85 134 GLU B CA 1
ATOM 2132 C C . GLU B 1 134 ? -5.833 -33.627 -23.714 1.00 75.58 134 GLU B C 1
ATOM 2133 O O . GLU B 1 134 ? -6.875 -33.715 -23.047 1.00 77.84 134 GLU B O 1
ATOM 2139 N N . VAL B 1 135 ? -4.621 -33.515 -23.175 1.00 74.93 135 VAL B N 1
ATOM 2140 C CA . VAL B 1 135 ? -4.402 -33.388 -21.734 1.00 74.89 135 VAL B CA 1
ATOM 2141 C C . VAL B 1 135 ? -5.216 -32.232 -21.156 1.00 74.92 135 VAL B C 1
ATOM 2142 O O . VAL B 1 135 ? -5.891 -32.371 -20.145 1.00 76.04 135 VAL B O 1
ATOM 2146 N N . LYS B 1 136 ? -5.173 -31.103 -21.828 1.00 74.78 136 LYS B N 1
ATOM 2147 C CA . LYS B 1 136 ? -5.907 -29.933 -21.381 1.00 77.75 136 LYS B CA 1
ATOM 2148 C C . LYS B 1 136 ? -7.402 -30.169 -21.255 1.00 77.63 136 LYS B C 1
ATOM 2149 O O . LYS B 1 136 ? -8.044 -29.781 -20.269 1.00 77.32 136 LYS B O 1
ATOM 2155 N N . LYS B 1 137 ? -7.959 -30.764 -22.300 1.00 79.04 137 LYS B N 1
ATOM 2156 C CA . LYS B 1 137 ? -9.381 -31.126 -22.326 1.00 81.70 137 LYS B CA 1
ATOM 2157 C C . LYS B 1 137 ? -9.738 -31.948 -21.084 1.00 79.61 137 LYS B C 1
ATOM 2158 O O . LYS B 1 137 ? -10.718 -31.653 -20.398 1.00 79.63 137 LYS B O 1
ATOM 2164 N N . ARG B 1 138 ? -8.947 -32.977 -20.801 1.00 77.06 138 ARG B N 1
ATOM 2165 C CA . ARG B 1 138 ? -9.245 -33.826 -19.663 1.00 78.23 138 ARG B CA 1
ATOM 2166 C C . ARG B 1 138 ? -9.049 -33.100 -18.351 1.00 79.31 138 ARG B C 1
ATOM 2167 O O . ARG B 1 138 ? -9.812 -33.283 -17.410 1.00 80.53 138 ARG B O 1
ATOM 2175 N N . PHE B 1 139 ? -8.003 -32.299 -18.261 1.00 79.46 139 PHE B N 1
ATOM 2176 C CA . PHE B 1 139 ? -7.694 -31.658 -16.995 1.00 78.75 139 PHE B CA 1
ATOM 2177 C C . PHE B 1 139 ? -8.815 -30.692 -16.706 1.00 78.77 139 PHE B C 1
ATOM 2178 O O . PHE B 1 139 ? -9.304 -30.604 -15.589 1.00 78.54 139 PHE B O 1
ATOM 2186 N N . GLN B 1 140 ? -9.216 -29.970 -17.746 1.00 80.04 140 GLN B N 1
ATOM 2187 C CA . GLN B 1 140 ? -10.283 -28.994 -17.623 1.00 81.97 140 GLN B CA 1
ATOM 2188 C C . GLN B 1 140 ? -11.643 -29.621 -17.323 1.00 81.49 140 GLN B C 1
ATOM 2189 O O . GLN B 1 140 ? -12.362 -29.099 -16.480 1.00 81.14 140 GLN B O 1
ATOM 2195 N N . THR B 1 141 ? -12.010 -30.725 -17.975 1.00 81.72 141 THR B N 1
ATOM 2196 C CA . THR B 1 141 ? -13.302 -31.355 -17.630 1.00 80.29 141 THR B CA 1
ATOM 2197 C C . THR B 1 141 ? -13.247 -32.003 -16.229 1.00 80.36 141 THR B C 1
ATOM 2198 O O . THR B 1 141 ? -14.190 -31.888 -15.474 1.00 80.16 141 THR B O 1
ATOM 2202 N N . THR B 1 142 ? -12.129 -32.618 -15.855 1.00 81.30 142 THR B N 1
ATOM 2203 C CA . THR B 1 142 ? -11.991 -33.204 -14.515 1.00 79.56 142 THR B CA 1
ATOM 2204 C C . THR B 1 142 ? -11.970 -32.145 -13.425 1.00 80.27 142 THR B C 1
ATOM 2205 O O . THR B 1 142 ? -12.632 -32.294 -12.417 1.00 82.31 142 THR B O 1
ATOM 2209 N N . TYR B 1 143 ? -11.173 -31.095 -13.587 1.00 81.24 143 TYR B N 1
ATOM 2210 C CA . TYR B 1 143 ? -10.818 -30.263 -12.430 1.00 81.32 143 TYR B CA 1
ATOM 2211 C C . TYR B 1 143 ? -11.409 -28.881 -12.495 1.00 82.49 143 TYR B C 1
ATOM 2212 O O . TYR B 1 143 ? -11.401 -28.162 -11.505 1.00 82.63 143 TYR B O 1
ATOM 2221 N N . GLY B 1 144 ? -11.941 -28.507 -13.654 1.00 82.05 144 GLY B N 1
ATOM 2222 C CA . GLY B 1 144 ? -12.636 -27.231 -13.782 1.00 82.77 144 GLY B CA 1
ATOM 2223 C C . GLY B 1 144 ? -11.939 -26.094 -13.059 1.00 83.55 144 GLY B C 1
ATOM 2224 O O . GLY B 1 144 ? -10.723 -25.959 -13.134 1.00 83.06 144 GLY B O 1
ATOM 2225 N N . SER B 1 145 ? -12.719 -25.297 -12.334 1.00 85.27 145 SER B N 1
ATOM 2226 C CA . SER B 1 145 ? -12.256 -24.028 -11.774 1.00 86.72 145 SER B CA 1
ATOM 2227 C C . SER B 1 145 ? -11.233 -24.194 -10.645 1.00 83.49 145 SER B C 1
ATOM 2228 O O . SER B 1 145 ? -10.520 -23.240 -10.302 1.00 82.32 145 SER B O 1
ATOM 2231 N N . ARG B 1 146 ? -11.163 -25.400 -10.076 1.00 83.98 146 ARG B N 1
ATOM 2232 C CA . ARG B 1 146 ? -10.218 -25.682 -8.981 1.00 85.54 146 ARG B CA 1
ATOM 2233 C C . ARG B 1 146 ? -8.787 -25.268 -9.347 1.00 82.21 146 ARG B C 1
ATOM 2234 O O . ARG B 1 146 ? -8.034 -24.807 -8.497 1.00 77.97 146 ARG B O 1
ATOM 2242 N N . ALA B 1 147 ? -8.436 -25.470 -10.620 1.00 82.40 147 ALA B N 1
ATOM 2243 C CA . ALA B 1 147 ? -7.084 -25.255 -11.148 1.00 80.68 147 ALA B CA 1
ATOM 2244 C C . ALA B 1 147 ? -6.615 -23.858 -10.950 1.00 79.31 147 ALA B C 1
ATOM 2245 O O . ALA B 1 147 ? -5.421 -23.588 -10.999 1.00 77.44 147 ALA B O 1
ATOM 2247 N N . GLN B 1 148 ? -7.559 -22.951 -10.774 1.00 83.46 148 GLN B N 1
ATOM 2248 C CA . GLN B 1 148 ? -7.202 -21.544 -10.655 1.00 82.81 148 GLN B CA 1
ATOM 2249 C C . GLN B 1 148 ? -6.625 -21.271 -9.274 1.00 79.50 148 GLN B C 1
ATOM 2250 O O . GLN B 1 148 ? -5.798 -20.375 -9.096 1.00 78.33 148 GLN B O 1
ATOM 2256 N N . THR B 1 149 ? -7.003 -22.107 -8.317 1.00 79.07 149 THR B N 1
ATOM 2257 C CA . THR B 1 149 ? -6.690 -21.862 -6.919 1.00 81.24 149 THR B CA 1
ATOM 2258 C C . THR B 1 149 ? -5.914 -22.995 -6.234 1.00 79.99 149 THR B C 1
ATOM 2259 O O . THR B 1 149 ? -5.357 -22.783 -5.155 1.00 77.69 149 THR B O 1
ATOM 2263 N N . ALA B 1 150 ? -5.915 -24.197 -6.818 1.00 78.61 150 ALA B N 1
ATOM 2264 C CA . ALA B 1 150 ? -5.408 -25.376 -6.100 1.00 75.34 150 ALA B CA 1
ATOM 2265 C C . ALA B 1 150 ? -3.923 -25.271 -5.769 1.00 74.24 150 ALA B C 1
ATOM 2266 O O . ALA B 1 150 ? -3.145 -24.667 -6.506 1.00 75.32 150 ALA B O 1
ATOM 2268 N N . LEU B 1 151 ? -3.551 -25.862 -4.635 1.00 74.59 151 LEU B N 1
ATOM 2269 C CA . LEU B 1 151 ? -2.197 -25.755 -4.064 1.00 72.92 151 LEU B CA 1
ATOM 2270 C C . LEU B 1 151 ? -1.218 -26.644 -4.847 1.00 70.60 151 LEU B C 1
ATOM 2271 O O . LEU B 1 151 ? -1.651 -27.546 -5.581 1.00 69.06 151 LEU B O 1
ATOM 2276 N N . PRO B 1 152 ? 0.100 -26.404 -4.685 1.00 69.15 152 PRO B N 1
ATOM 2277 C CA . PRO B 1 152 ? 1.125 -27.207 -5.353 1.00 66.98 152 PRO B CA 1
ATOM 2278 C C . PRO B 1 152 ? 0.891 -28.704 -5.272 1.00 65.43 152 PRO B C 1
ATOM 2279 O O . PRO B 1 152 ? 0.507 -29.206 -4.257 1.00 65.06 152 PRO B O 1
ATOM 2283 N N . TYR B 1 153 ? 1.109 -29.382 -6.380 1.00 67.15 153 TYR B N 1
ATOM 2284 C CA . TYR B 1 153 ? 0.947 -30.836 -6.513 1.00 67.54 153 TYR B CA 1
ATOM 2285 C C . TYR B 1 153 ? -0.408 -31.378 -6.121 1.00 67.30 153 TYR B C 1
ATOM 2286 O O . TYR B 1 153 ? -0.603 -32.589 -6.031 1.00 68.51 153 TYR B O 1
ATOM 2295 N N . ALA B 1 154 ? -1.362 -30.493 -5.911 1.00 68.24 154 ALA B N 1
ATOM 2296 C CA . ALA B 1 154 ? -2.672 -30.946 -5.487 1.00 68.28 154 ALA B CA 1
ATOM 2297 C C . ALA B 1 154 ? -3.312 -31.942 -6.484 1.00 68.01 154 ALA B C 1
ATOM 2298 O O . ALA B 1 154 ? -4.030 -32.829 -6.084 1.00 69.56 154 ALA B O 1
ATOM 2300 N N . MET B 1 155 ? -3.044 -31.850 -7.772 1.00 67.87 155 MET B N 1
ATOM 2301 C CA . MET B 1 155 ? -3.716 -32.788 -8.649 1.00 68.67 155 MET B CA 1
ATOM 2302 C C . MET B 1 155 ? -2.834 -33.973 -9.020 1.00 69.90 155 MET B C 1
ATOM 2303 O O . MET B 1 155 ? -3.216 -34.830 -9.823 1.00 69.25 155 MET B O 1
ATOM 2308 N N . ASN B 1 156 ? -1.668 -34.059 -8.401 1.00 68.51 156 ASN B N 1
ATOM 2309 C CA . ASN B 1 156 ? -0.652 -34.947 -8.933 1.00 68.73 156 ASN B CA 1
ATOM 2310 C C . ASN B 1 156 ? -0.975 -36.423 -8.687 1.00 70.33 156 ASN B C 1
ATOM 2311 O O . ASN B 1 156 ? -0.837 -37.248 -9.597 1.00 70.24 156 ASN B O 1
ATOM 2316 N N . SER B 1 157 ? -1.409 -36.766 -7.477 1.00 70.70 157 SER B N 1
ATOM 2317 C CA . SER B 1 157 ? -1.587 -38.173 -7.128 1.00 70.77 157 SER B CA 1
ATOM 2318 C C . SER B 1 157 ? -2.543 -38.863 -8.103 1.00 69.64 157 SER B C 1
ATOM 2319 O O . SER B 1 157 ? -2.332 -39.992 -8.527 1.00 66.01 157 SER B O 1
ATOM 2322 N N . GLU B 1 158 ? -3.588 -38.137 -8.462 1.00 71.66 158 GLU B N 1
ATOM 2323 C CA . GLU B 1 158 ? -4.661 -38.684 -9.272 1.00 72.19 158 GLU B CA 1
ATOM 2324 C C . GLU B 1 158 ? -4.402 -38.505 -10.767 1.00 70.10 158 GLU B C 1
ATOM 2325 O O . GLU B 1 158 ? -4.649 -39.418 -11.537 1.00 70.11 158 GLU B O 1
ATOM 2331 N N . PHE B 1 159 ? -3.884 -37.349 -11.179 1.00 71.03 159 PHE B N 1
ATOM 2332 C CA . PHE B 1 159 ? -3.709 -37.039 -12.612 1.00 71.24 159 PHE B CA 1
ATOM 2333 C C . PHE B 1 159 ? -2.415 -37.548 -13.279 1.00 69.40 159 PHE B C 1
ATOM 2334 O O . PHE B 1 159 ? -2.382 -37.743 -14.479 1.00 70.61 159 PHE B O 1
ATOM 2342 N N . SER B 1 160 ? -1.349 -37.726 -12.522 1.00 67.73 160 SER B N 1
ATOM 2343 C CA . SER B 1 160 ? -0.095 -38.137 -13.116 1.00 68.08 160 SER B CA 1
ATOM 2344 C C . SER B 1 160 ? -0.304 -39.368 -13.954 1.00 69.01 160 SER B C 1
ATOM 2345 O O . SER B 1 160 ? 0.379 -39.566 -14.947 1.00 69.54 160 SER B O 1
ATOM 2348 N N . SER B 1 161 ? -1.251 -40.203 -13.552 1.00 69.96 161 SER B N 1
ATOM 2349 C CA . SER B 1 161 ? -1.481 -41.476 -14.237 1.00 70.83 161 SER B CA 1
ATOM 2350 C C . SER B 1 161 ? -2.252 -41.257 -15.531 1.00 70.18 161 SER B C 1
ATOM 2351 O O . SER B 1 161 ? -2.046 -41.983 -16.502 1.00 68.11 161 SER B O 1
ATOM 2354 N N . VAL B 1 162 ? -3.135 -40.252 -15.535 1.00 70.58 162 VAL B N 1
ATOM 2355 C CA . VAL B 1 162 ? -3.722 -39.755 -16.793 1.00 70.41 162 VAL B CA 1
ATOM 2356 C C . VAL B 1 162 ? -2.598 -39.236 -17.700 1.00 70.48 162 VAL B C 1
ATOM 2357 O O . VAL B 1 162 ? -2.529 -39.590 -18.865 1.00 71.28 162 VAL B O 1
ATOM 2361 N N . LEU B 1 163 ? -1.699 -38.422 -17.159 1.00 70.67 163 LEU B N 1
ATOM 2362 C CA . LEU B 1 163 ? -0.568 -37.940 -17.939 1.00 69.50 163 LEU B CA 1
ATOM 2363 C C . LEU B 1 163 ? 0.259 -39.074 -18.483 1.00 69.78 163 LEU B C 1
ATOM 2364 O O . LEU B 1 163 ? 0.647 -39.051 -19.625 1.00 71.69 163 LEU B O 1
ATOM 2369 N N . ALA B 1 164 ? 0.551 -40.061 -17.653 1.00 69.30 164 ALA B N 1
ATOM 2370 C CA . ALA B 1 164 ? 1.317 -41.213 -18.091 1.00 70.42 164 ALA B CA 1
ATOM 2371 C C . ALA B 1 164 ? 0.616 -41.999 -19.196 1.00 71.98 164 ALA B C 1
ATOM 2372 O O . ALA B 1 164 ? 1.270 -42.449 -20.130 1.00 72.26 164 ALA B O 1
ATOM 2374 N N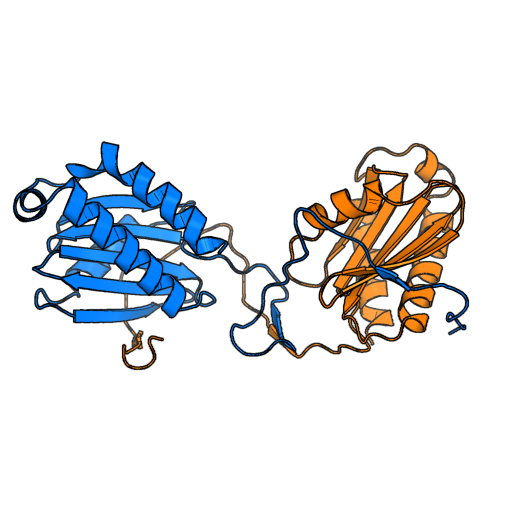 . ALA B 1 165 ? -0.703 -42.192 -19.084 1.00 71.40 165 ALA B N 1
ATOM 2375 C CA . ALA B 1 165 ? -1.457 -42.940 -20.100 1.00 71.32 165 ALA B CA 1
ATOM 2376 C C . ALA B 1 165 ? -1.454 -42.223 -21.445 1.00 71.99 165 ALA B C 1
ATOM 2377 O O . ALA B 1 165 ? -1.262 -42.833 -22.485 1.00 73.44 165 ALA B O 1
ATOM 2379 N N . GLN B 1 166 ? -1.651 -40.919 -21.433 1.00 71.93 166 GLN B N 1
ATOM 2380 C CA . GLN B 1 166 ? -1.637 -40.159 -22.678 1.00 73.92 166 GLN B CA 1
ATOM 2381 C C . GLN B 1 166 ? -0.242 -40.061 -23.284 1.00 74.23 166 GLN B C 1
ATOM 2382 O O . GLN B 1 166 ? -0.058 -40.092 -24.492 1.00 74.61 166 GLN B O 1
ATOM 2388 N N . LEU B 1 167 ? 0.745 -39.903 -22.424 1.00 74.81 167 LEU B N 1
ATOM 2389 C CA . LEU B 1 167 ? 2.138 -39.904 -22.838 1.00 74.73 167 LEU B CA 1
ATOM 2390 C C . LEU B 1 167 ? 2.458 -41.177 -23.625 1.00 75.19 167 LEU B C 1
ATOM 2391 O O . LEU B 1 167 ? 3.114 -41.143 -24.678 1.00 75.92 167 LEU B O 1
ATOM 2396 N N . LYS B 1 168 ? 1.983 -42.299 -23.093 1.00 74.66 168 LYS B N 1
ATOM 2397 C CA . LYS B 1 168 ? 2.199 -43.609 -23.708 1.00 76.58 168 LYS B CA 1
ATOM 2398 C C . LYS B 1 168 ? 1.475 -43.676 -25.046 1.00 76.89 168 LYS B C 1
ATOM 2399 O O . LYS B 1 168 ? 2.049 -44.085 -26.067 1.00 78.93 168 LYS B O 1
ATOM 2405 N N . HIS B 1 169 ? 0.212 -43.256 -25.036 1.00 76.56 169 HIS B N 1
ATOM 2406 C CA . HIS B 1 169 ? -0.606 -43.294 -26.235 1.00 77.06 169 HIS B CA 1
ATOM 2407 C C . HIS B 1 169 ? 0.008 -42.497 -27.381 1.00 76.41 169 HIS B C 1
ATOM 2408 O O . HIS B 1 169 ? 0.210 -43.041 -28.464 1.00 78.69 169 HIS B O 1
ATOM 2415 N N . HIS B 1 170 ? 0.313 -41.220 -27.130 1.00 75.63 170 HIS B N 1
ATOM 2416 C CA . HIS B 1 170 ? 0.831 -40.304 -28.169 1.00 75.75 170 HIS B CA 1
ATOM 2417 C C . HIS B 1 170 ? 2.297 -40.546 -28.546 1.00 77.29 170 HIS B C 1
ATOM 2418 O O . HIS B 1 170 ? 2.829 -39.944 -29.465 1.00 76.60 170 HIS B O 1
ATOM 2425 N N . SER B 1 171 ? 2.965 -41.391 -27.790 1.00 78.22 171 SER B N 1
ATOM 2426 C CA . SER B 1 171 ? 4.301 -41.804 -28.137 1.00 78.34 171 SER B CA 1
ATOM 2427 C C . SER B 1 171 ? 4.218 -43.081 -28.998 1.00 81.40 171 SER B C 1
ATOM 2428 O O . SER B 1 171 ? 5.198 -43.433 -29.669 1.00 83.39 171 SER B O 1
ATOM 2431 N N . GLU B 1 172 ? 3.056 -43.763 -28.975 1.00 91.30 172 GLU B N 1
ATOM 2432 C CA . GLU B 1 172 ? 2.711 -44.829 -29.972 1.00 102.00 172 GLU B CA 1
ATOM 2433 C C . GLU B 1 172 ? 1.394 -44.537 -30.741 1.00 93.58 172 GLU B C 1
ATOM 2434 O O . GLU B 1 172 ? 1.394 -44.167 -31.935 1.00 75.94 172 GLU B O 1
#

InterPro domains:
  IPR001388 Synaptobrevin-like [PR00219] (130-149)
  IPR001388 Synaptobrevin-like [PR00219] (150-169)
  IPR001388 Synaptobrevin-like [PR00219] (186-205)
  IPR001388 Synaptobrevin-like [PS00417] (143-162)
  IPR010908 Longin domain [PF13774] (29-107)
  IPR010908 Longin domain [PS50859] (7-110)
  IPR010908 Longin domain [SM01270] (28-109)
  IPR010908 Longin domain [cd14824] (4-116)
  IPR011012 Longin-like domain superfamily [SSF64356] (3-116)
  IPR042855 v-SNARE, coiled-coil homology domain [PF00957] (125-205)
  IPR042855 v-SNARE, coiled-coil homology domain [PS50892] (125-185)
  IPR051097 Synaptobrevin-like vesicular transport protein [PTHR21136] (1-209)

Foldseek 3Di:
DDDDVVPDDDDDDDPDDDDFDAADPDDVGGDPDDFFWWAKKFKAFQQFTAAMEGPDDDPVNVVSNVVSPPDDQDFDWDWDDDDQKIKTWTHDNRMIIITMGGVSYDVVLVVVLSVVLVVVCCVVQPPCRVPPHHNNCYVPCNVVNVVSSVVSRVD/DCPVPDDDDDDDPDDDDDPDDDPDDDDDDDPLAQAWAKKFKAQQQFTAAIEGDDDDPVNVVSNVVSPPDDQDFDWDWDDDDQKIKTWTHDNRMIIIIMGGNPYDVVLVVVLSVVLVVVCCVVQPPCRVPPHHNNCHVPCNVVNVVSSVVSSD

Nearest PDB structures (foldseek):
  4afi-assembly1_B  TM=7.886E-01  e=1.185E-28  Homo sapiens
  4b93-assembly1_A  TM=9.889E-01  e=1.084E-21  Mus musculus
  2vx8-assembly1_B  TM=9.158E-01  e=1.385E-20  Homo sapiens
  2vx8-assembly4_C  TM=9.798E-01  e=3.966E-19  Homo sapiens
  2dmw-assembly1_A  TM=9.265E-01  e=2.267E-19  Homo sapiens

CATH classification: 3.30.450.50

Solvent-accessible surface area: 14952 Å² total; per-residue (Å²): 135,107,57,20,171,152,10,73,72,55,154,29,111,14,108,71,69,16,139,11,14,23,53,77,159,45,114,66,82,7,1,49,38,75,38,37,15,4,0,0,2,2,0,0,46,36,80,34,12,0,0,52,50,28,149,43,45,32,29,5,66,98,0,1,88,40,1,6,81,83,21,58,70,121,88,59,86,25,0,14,27,38,68,75,29,21,0,0,1,4,3,58,87,103,5,4,1,2,0,1,0,10,55,38,15,66,46,37,69,0,9,61,0,2,62,48,3,29,128,93,1,72,112,79,10,40,99,148,5,54,112,18,136,79,92,58,2,31,105,128,3,24,71,44,0,31,62,20,6,127,100,20,36,104,114,91,20,166,142,12,75,79,60,158,27,115,15,110,74,68,16,130,6,74,79,46,54,196,45,44,97,79,46,138,9,83,59,50,68,4,1,0,0,2,3,0,0,45,34,79,32,11,0,0,52,51,32,85,8,3,17,30,5,69,100,0,1,90,35,2,6,81,87,21,57,68,120,90,50,89,30,0,14,24,44,64,75,34,12,1,0,0,2,2,54,85,106,5,4,2,2,0,1,0,6,66,86,8,99,41,30,50,0,7,25,0,2,59,61,3,30,131,99,2,71,103,77,9,40,96,146,6,53,108,18,142,82,90,52,5,24,108,100,3,26,70,43,1,28,59,19,3,147,132,29,15,134

Sequence (307 aa):
TPGVEHIPVVQIDLSVPLKVPGLPMSDQYVKLEEAMAILFAVVARGTTILAKHAWCGGNFLEVTEQILAKIPSENNKLTYSHGNYLFHYICQDRIVYLCITDDDFERSRAFSFLNEVKKRFQTTYGSRAQTALPYAMNSEFSSVLAAQLKHHSENGVEHIPVVQIDLSVPLKVPGLPMSDQYVKLEEAMAILFAVVARGTTILAKHAWCGGNFLEVTEQILAKIPSENNKLTYSHGNYLFHYICQDRIVYLCITDDDFERSRAFSFLNEVKKRFQTTYGSRAQTALPYAMNSEFSSVLAAQLKHHSE

B-factor: mean 71.84, std 15.19, range [20.73, 151.23]

Secondary structure (DSSP, 8-state):
----TTS-EEE---SS-------SS-SSEEESS----EEEEEEEETTEEEEEEESS---HHHHHHHHHTTS-SSSEEEEEEETTEEEEEEEETTEEEEEEEETTS-HHHHHHHHHHHHHHHHHHHGGGGGTPPTTTTHHHHHHHHHHHHHHHHH-/--TTS-EEE---SS----SSS-S---EEE--TTS-EEEEEEEETTEEEEEEESS-S-HHHHHHHHHTT--SSSEEEEEEETTEEEEEEEETTEEEEEEEETTS-HHHHHHHHHHHHHHHHHHHGGGGGT--TTTTHHHHHHHHHHHHHHHH-

=== Feature glossary ===
The record interleaves many kinds of information about one protein. Here is each kind framed as the question it answers.

Q: Are the domains correctly placed relative to each other?
A: Predicted aligned error is AlphaFold's pairwise confidence. Unlike pLDDT (per-residue), PAE is per-residue-pair and captures whether two parts of the structure are correctly placed relative to each other. Units are ångströms of expected positional error.

Q: Which residues are in helices, strands, or loops?
A: Eight-state secondary structure (DSSP): H is the canonical α-helix, G the tighter 3₁₀-helix, I the wider π-helix; E/B are β-structure, T and S are turns and bends, and '-' is everything else. DSSP derives these from the pattern of main-chain N–H···O=C hydrogen bonds, not from the sequence.

Q: What if only a Cα trace is available?
A: P-SEA three-state annotation labels each residue as helix, strand, or coil based purely on the geometry of the Cα trace. It serves as a fallback when the full backbone (and thus DSSP) is unavailable.

Q: What are the backbone torsion angles?
A: φ (phi) and ψ (psi) are the two rotatable backbone dihedrals per residue: φ is the C(i-1)–N–Cα–C torsion, ψ is the N–Cα–C–N(i+1) torsion, both in degrees on (−180°, 180°]. α-helical residues cluster near (−60°, −45°); β-strand residues near (−120°, +130°). A Ramachandran plot is simply a scatter of (φ, ψ) for every residue.

Q: What known structures does this most resemble?
A: Structural nearest neighbors (via Foldseek easy-search vs the PDB). Reported per hit: target PDB id, E-value, and alignment TM-score. A TM-score above ~0.5 is the conventional threshold for 'same fold'.

Q: What family and function is it annotated with?
A: Database cross-references. InterPro integrates a dozen domain/family signature databases into unified entries with residue-range hits. GO terms attach function/process/location labels with evidence codes. CATH codes position the fold in a four-level structural taxonomy. Organism is the NCBI-taxonomy species name.

Q: Which residues are buried vs exposed?
A: Solvent accessibility: the surface area of each residue that a 1.4 Å water probe can touch, in Å². When only backbone atoms are present the absolute values are lower than full-atom SASA (side chains contribute most of the area) and are flagged as backbone-only.

Q: What do the diagnostic plots show?
A: Three diagnostic plots accompany the record. The Cα contact map visualizes the tertiary structure as a 2D adjacency matrix (8 Å cutoff, sequence-local contacts suppressed). The Ramachandran plot shows the distribution of backbone (φ, ψ) torsions, with points in the α and β basins reflecting secondary structure content. The PAE plot shows AlphaFold's inter-residue confidence as a color matrix.

Q: What is the amino-acid chain?
A: The amino-acid sequence is the protein's primary structure: the linear order of residues from the N-terminus to the C-terminus, written in one-letter code. Everything else here — the 3D coordinates, the secondary structure, the domain annotations — is ultimately a consequence of this string.

Q: What do the rendered images show?
A: The six renders are orthographic views along the three Cartesian axes in both directions. Representation (cartoon, sticks, or surface) and color scheme (sequence-rainbow or by-chain) vary across proteins so the training set covers all the common visualization conventions.

Q: Where is each backbone atom in 3D?
A: The mmCIF table is the protein's shape written out atom by atom. For each backbone N, Cα, C, and carbonyl O, it records an (x, y, z) coordinate triple in Å plus the residue type, chain letter, and residue number.

Q: How mobile is each atom in the crystal?
A: For experimental (PDB) structures, the B-factor (temperature factor) quantifies the positional spread of each atom in the crystal — a combination of thermal vibration and static disorder — in units of Å². High B-factors mark flexible loops or poorly resolved regions; low B-factors mark the rigid, well-ordered core.

Q: How big and how compact is the whole molecule?
A: Three whole-structure scalars: the radius of gyration (RMS distance of Cα from centroid, in Å), the count of Cα–Cα contacts (pairs closer than 8 Å and separated by more than four residues in sequence — i.e. tertiary, not local, contacts), and the bounding-box dimensions. Together they distinguish compact globular folds from extended fibres or disordered chains.

Q: What does the local fold look like, residue by residue?
A: A 3Di character summarizes, for each residue, the relative orientation of the Cα frame of its nearest spatial neighbor. Because it encodes fold topology rather than chemistry, 3Di alignments detect remote structural similarity that sequence alignment misses.

Q: How confident is the AlphaFold model at each residue?
A: For AlphaFold models, the B-factor field carries pLDDT — the model's own estimate of local accuracy on a 0–100 scale. Regions with pLDDT<50 should be treated as essentially unmodeled; they often correspond to intrinsically disordered segments.